Protein AF-A0A0R3T5F3-F1 (afdb_monomer_lite)

Secondary structure (DSSP, 8-state):
-HHHHHHHHHHHHHHHHHHHHHHHHHHHHHHHS------------------HHHHHHHHHHHHHHHHHHHHHHHHTTTSSS---HHHHHHHHHHHHHHHHHHHHHHHHHHHHHHHHHHHHHHHHHHHHHTS---SPPPHHHHHHHHHHHHHHHHHHHHHHHHHHHHHHHHHHHHHHHHHHHHHHHHHHHHHHHHHHHHHHHHHHHHHHHHHHHHHHHHHHHHHHHHHHHH-

Foldseek 3Di:
DVLVVLVVVLVVLLVVLVVLLVVLLVVLVVVLPPDDDDDDPPDPPPPDPQPSVNSLVVNVVSLVVSVVSLVVLVVVCVDPPNPDPVSVVVSVVSVVSSVVSVVSSVVSVVVSVVSVVVVVVVVVVVVVVPPPCPDDDPPVVVVVVVVVVVVVVVVVVVVVVVVVVVVVVVVVVVVVVVVVVVVVVVVVVVVCVVVVVVVVVVVVVVVVVVVVVVVVVVVVVVVVVVVVVVD

InterPro domains:
  IPR023601 Golgi SNAP receptor complex, subunit 1 [PIRSF027109] (3-231)
  IPR023601 Golgi SNAP receptor complex, subunit 1 [PTHR21094] (3-231)
  IPR060289 Golgi SNAP receptor complex member, N-terminal domain [PF27017] (3-127)

pLDDT: mean 74.91, std 14.72, range [30.75, 95.0]

Organism: Rodentolepis nana (NCBI:txid102285)

Radius of gyration: 37.52 Å; chains: 1; bounding box: 118×39×83 Å

Sequence (231 aa):
MLWGELRRQAKSLESEIDLKLTEFGKVGSSSLGGSSYNRTPHITQSSSGKSYGDLCNDIENLLQRLNQVNDKMSEHFSGPDQGNVSQQHIAKRHREILFDYSQDFKRMKTNFNNARMREDLLSSTYRVQNIPQTNKPPEATRLLIEEQKSLLHADKMLSDRLSAATAIRSALKSQHHVLKATTNSLLNMRAQFPLVNKVLNRVDWRKKRDSIIIGAVIGCCLLFLLFYLFH

Structure (mmCIF, N/CA/C/O backbone):
data_AF-A0A0R3T5F3-F1
#
_entry.id   AF-A0A0R3T5F3-F1
#
loop_
_at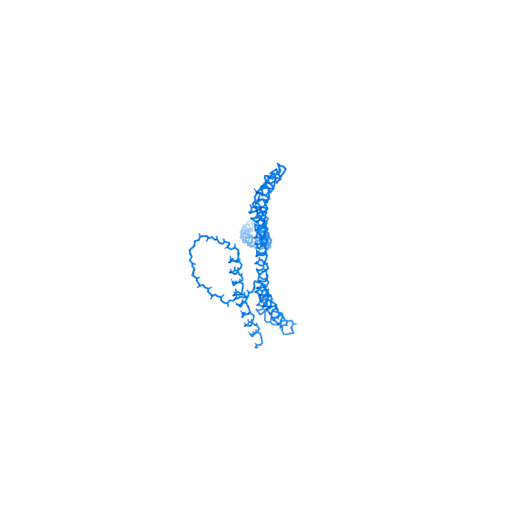om_site.group_PDB
_atom_site.id
_atom_site.type_symbol
_atom_site.label_atom_id
_atom_site.label_alt_id
_atom_site.label_comp_id
_atom_site.label_asym_id
_atom_site.label_entity_id
_atom_site.label_seq_id
_atom_site.pdbx_PDB_ins_code
_atom_site.Cartn_x
_atom_site.Cartn_y
_atom_site.Cartn_z
_atom_site.occupancy
_atom_site.B_iso_or_equiv
_atom_site.auth_seq_id
_atom_site.auth_comp_id
_atom_site.auth_asym_id
_atom_site.auth_atom_id
_atom_site.pdbx_PDB_model_num
ATOM 1 N N . MET A 1 1 ? -4.931 -3.214 -30.659 1.00 59.91 1 MET A N 1
ATOM 2 C CA . MET A 1 1 ? -6.100 -2.501 -30.083 1.00 59.91 1 MET A CA 1
ATOM 3 C C . MET A 1 1 ? -6.431 -2.971 -28.664 1.00 59.91 1 MET A C 1
ATOM 5 O O . MET A 1 1 ? -6.676 -2.122 -27.819 1.00 59.91 1 MET A O 1
ATOM 9 N N . LEU A 1 2 ? -6.333 -4.275 -28.365 1.00 76.19 2 LEU A N 1
ATOM 10 C CA . LEU A 1 2 ? -6.624 -4.872 -27.049 1.00 76.19 2 LEU A CA 1
ATOM 11 C C . LEU A 1 2 ? -5.880 -4.222 -25.857 1.00 76.19 2 LEU A C 1
ATOM 13 O O . LEU A 1 2 ? -6.491 -3.927 -24.835 1.00 76.19 2 LEU A O 1
ATOM 17 N N . TRP A 1 3 ? -4.586 -3.911 -26.014 1.00 75.38 3 TRP A N 1
ATOM 18 C CA . TRP A 1 3 ? -3.765 -3.243 -24.989 1.00 75.38 3 TRP A CA 1
ATOM 19 C C . TRP A 1 3 ? -4.304 -1.875 -24.536 1.00 75.38 3 TRP A C 1
ATOM 21 O O . TRP A 1 3 ? -4.301 -1.547 -23.348 1.00 75.38 3 TRP A O 1
ATOM 31 N N . GLY A 1 4 ? -4.760 -1.059 -25.491 1.00 78.94 4 GLY A N 1
ATOM 32 C CA . GLY A 1 4 ? -5.289 0.274 -25.201 1.00 78.94 4 GLY A CA 1
ATOM 33 C C . GLY A 1 4 ? -6.573 0.208 -24.377 1.00 78.94 4 GLY A C 1
ATOM 34 O O . GLY A 1 4 ? -6.747 1.007 -23.457 1.00 78.94 4 GLY A O 1
ATOM 35 N N . GLU A 1 5 ? -7.415 -0.787 -24.659 1.00 84.50 5 GLU A N 1
ATOM 36 C CA . GLU A 1 5 ? -8.675 -1.009 -23.953 1.00 84.50 5 GLU A CA 1
ATOM 37 C C . GLU A 1 5 ? -8.444 -1.499 -22.518 1.00 84.50 5 GLU A C 1
ATOM 39 O O . GLU A 1 5 ? -8.979 -0.912 -21.581 1.00 84.50 5 GLU A O 1
ATOM 44 N N . LEU A 1 6 ? -7.548 -2.476 -22.319 1.00 83.12 6 LEU A N 1
ATOM 45 C CA . LEU A 1 6 ? -7.134 -2.946 -20.986 1.00 83.12 6 LEU A CA 1
ATOM 46 C C . LEU A 1 6 ? -6.595 -1.799 -20.120 1.00 83.12 6 LEU A C 1
ATOM 48 O O . LEU A 1 6 ? -6.940 -1.678 -18.946 1.00 83.12 6 LEU A O 1
ATOM 52 N N . ARG A 1 7 ? -5.783 -0.910 -20.704 1.00 82.38 7 ARG A N 1
ATOM 53 C CA . ARG A 1 7 ? -5.240 0.255 -19.993 1.00 82.38 7 ARG A CA 1
ATOM 54 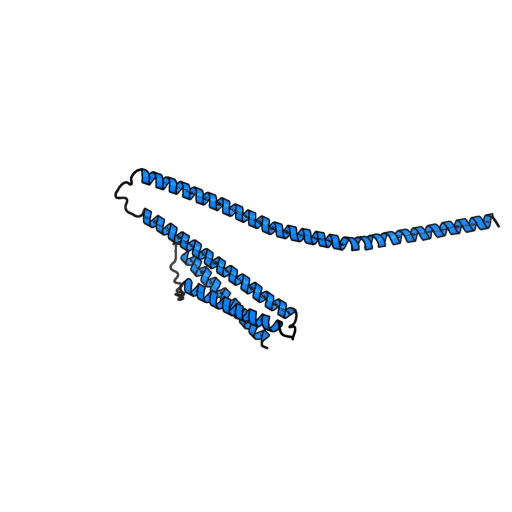C C . ARG A 1 7 ? -6.315 1.280 -19.637 1.00 82.38 7 ARG A C 1
ATOM 56 O O . ARG A 1 7 ? -6.267 1.862 -18.555 1.00 82.38 7 ARG A O 1
ATOM 63 N N . ARG A 1 8 ? -7.266 1.534 -20.539 1.00 87.12 8 ARG A N 1
ATOM 64 C CA . ARG A 1 8 ? -8.391 2.442 -20.278 1.00 87.12 8 ARG A CA 1
ATOM 65 C C . ARG A 1 8 ? -9.298 1.881 -19.184 1.00 87.12 8 ARG A C 1
ATOM 67 O O . ARG A 1 8 ? -9.694 2.625 -18.291 1.00 87.12 8 ARG A O 1
ATOM 74 N N . GLN A 1 9 ? -9.552 0.576 -19.217 1.00 87.81 9 GLN A N 1
ATOM 75 C CA . GLN A 1 9 ? -10.324 -0.133 -18.206 1.00 87.81 9 GLN A CA 1
ATOM 76 C C . GLN A 1 9 ? -9.637 -0.097 -16.834 1.00 87.81 9 GLN A C 1
ATOM 78 O O . GLN A 1 9 ? -10.294 0.232 -15.851 1.00 87.81 9 GLN A O 1
ATOM 83 N N . ALA A 1 10 ? -8.324 -0.349 -16.768 1.00 86.81 10 ALA A N 1
ATOM 84 C CA . ALA A 1 10 ? -7.553 -0.245 -15.529 1.00 86.81 10 ALA A CA 1
ATOM 85 C C . ALA A 1 10 ? -7.657 1.161 -14.918 1.00 86.81 10 ALA A C 1
ATOM 87 O O . ALA A 1 10 ? -8.039 1.297 -13.763 1.00 86.81 10 ALA A O 1
ATOM 88 N N . LYS A 1 11 ? -7.444 2.216 -15.716 1.00 87.56 11 LYS A N 1
ATOM 89 C CA . LYS A 1 11 ? -7.584 3.607 -15.250 1.00 87.56 11 LYS A CA 1
ATOM 90 C C . LYS A 1 11 ? -8.993 3.953 -14.763 1.00 87.56 11 LYS A C 1
ATOM 92 O O . LYS A 1 11 ? -9.143 4.708 -13.808 1.00 87.56 11 LYS A O 1
ATOM 97 N N . SER A 1 12 ? -10.024 3.437 -15.433 1.00 89.94 12 SER A N 1
ATOM 98 C CA . SER A 1 12 ? -11.412 3.642 -15.006 1.00 89.94 12 SER A CA 1
ATOM 99 C C . SER A 1 12 ? -11.669 3.001 -13.644 1.00 89.94 12 SER A C 1
ATOM 101 O O . SER A 1 12 ? -12.283 3.629 -12.789 1.00 89.94 12 SER A O 1
ATOM 103 N N . LEU A 1 13 ? -11.171 1.777 -13.436 1.00 89.25 13 LEU A N 1
ATOM 104 C CA . LEU A 1 13 ? -11.287 1.068 -12.161 1.00 89.25 13 LEU A CA 1
ATOM 105 C C . LEU A 1 13 ? -10.491 1.766 -11.053 1.00 89.25 13 LEU A C 1
ATOM 107 O O . LEU A 1 13 ? -10.999 1.906 -9.950 1.00 89.25 13 LEU A O 1
ATOM 111 N N . GLU A 1 14 ? -9.287 2.260 -11.345 1.00 88.81 14 GLU A N 1
ATOM 112 C CA . GLU A 1 14 ? -8.487 3.057 -10.402 1.00 88.81 14 GLU A CA 1
ATOM 113 C C . GLU A 1 14 ? -9.241 4.316 -9.946 1.00 88.81 14 GLU A C 1
ATOM 115 O O . GLU A 1 14 ? -9.330 4.585 -8.750 1.00 88.81 14 GLU A O 1
ATOM 120 N N . SER A 1 15 ? -9.855 5.051 -10.882 1.00 90.00 15 SER A N 1
ATOM 121 C CA . SER A 1 15 ? -10.661 6.233 -10.550 1.00 90.00 15 SER A CA 1
ATOM 122 C C . SER A 1 15 ? -11.889 5.887 -9.705 1.00 90.00 15 SER A C 1
ATOM 124 O O . SER A 1 15 ? -12.271 6.665 -8.834 1.00 90.00 15 SER A O 1
ATOM 126 N N . GLU A 1 16 ? -12.529 4.748 -9.963 1.00 89.75 16 GLU A N 1
ATOM 127 C CA . GLU A 1 16 ? -13.689 4.298 -9.192 1.00 89.75 16 GLU A CA 1
ATOM 128 C C . GLU A 1 16 ? -13.290 3.869 -7.771 1.00 89.75 16 GLU A C 1
ATOM 130 O O . GLU A 1 16 ? -13.968 4.227 -6.805 1.00 89.75 16 GLU A O 1
ATOM 135 N N . ILE A 1 17 ? -12.154 3.175 -7.629 1.00 89.75 17 ILE A N 1
ATOM 136 C CA . ILE A 1 17 ? -11.574 2.790 -6.335 1.00 89.75 17 ILE A CA 1
ATOM 137 C C . ILE A 1 17 ? -11.239 4.034 -5.505 1.00 89.75 17 ILE A C 1
ATOM 139 O O . ILE A 1 17 ? -11.574 4.072 -4.324 1.00 89.75 17 ILE A O 1
ATOM 143 N N . ASP A 1 18 ? -10.645 5.068 -6.103 1.00 88.44 18 ASP A N 1
ATOM 144 C CA . ASP A 1 18 ? -10.294 6.314 -5.406 1.00 88.44 18 ASP A CA 1
ATOM 145 C C . ASP A 1 18 ? -11.528 7.050 -4.847 1.00 88.44 18 ASP A C 1
ATOM 147 O O . ASP A 1 18 ? -11.577 7.440 -3.671 1.00 88.44 18 ASP A O 1
ATOM 151 N N . LEU A 1 19 ? -12.588 7.150 -5.657 1.00 87.38 19 LEU A N 1
ATOM 152 C CA . LEU A 1 19 ? -13.869 7.719 -5.231 1.00 87.38 19 LEU A CA 1
ATOM 153 C C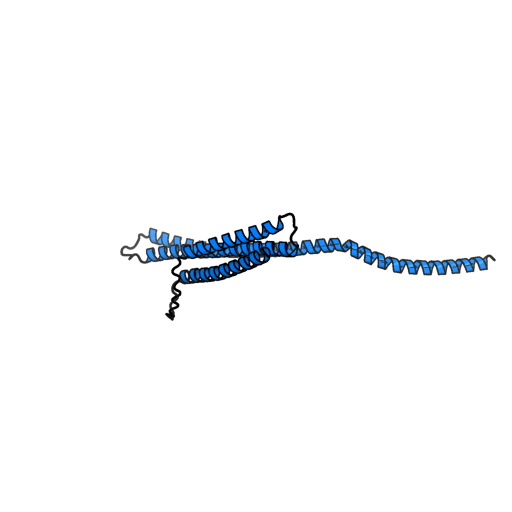 . LEU A 1 19 ? -14.480 6.917 -4.073 1.00 87.38 19 LEU A C 1
ATOM 155 O O . LEU A 1 19 ? -14.948 7.502 -3.091 1.00 87.38 19 LEU A O 1
ATOM 159 N N . LYS A 1 20 ? -14.442 5.582 -4.158 1.00 85.25 20 LYS A N 1
ATOM 160 C CA . LYS A 1 20 ? -14.987 4.689 -3.128 1.00 85.25 20 LYS A CA 1
ATOM 161 C C . LYS A 1 20 ? -14.166 4.696 -1.843 1.00 85.25 20 LYS A C 1
ATOM 163 O O . LYS A 1 20 ? -14.755 4.697 -0.765 1.00 85.25 20 LYS A O 1
ATOM 168 N N . LEU A 1 21 ? -12.839 4.775 -1.921 1.00 85.38 21 LEU A N 1
ATOM 169 C CA . LEU A 1 21 ? -11.971 4.938 -0.750 1.00 85.38 21 LEU A CA 1
ATOM 170 C C . LEU A 1 21 ? -12.224 6.279 -0.051 1.00 85.38 21 LEU A C 1
ATOM 172 O O . LEU A 1 21 ? -12.282 6.335 1.178 1.00 85.38 21 LEU A O 1
ATOM 176 N N . THR A 1 22 ? -12.463 7.347 -0.813 1.00 84.62 22 THR A N 1
ATOM 177 C CA . THR A 1 22 ? -12.827 8.653 -0.247 1.00 84.62 22 THR A CA 1
ATOM 178 C C . THR A 1 22 ? -14.188 8.604 0.456 1.00 84.62 22 THR A C 1
ATOM 180 O O . THR A 1 22 ? -14.331 9.120 1.567 1.00 84.62 22 THR A O 1
ATOM 183 N N . GLU A 1 23 ? -15.191 7.963 -0.152 1.00 83.44 23 GLU A N 1
ATOM 184 C CA . GLU A 1 23 ? -16.507 7.732 0.464 1.00 83.44 23 GLU A CA 1
ATOM 185 C C . GLU A 1 23 ? -16.378 6.900 1.751 1.00 83.44 23 GLU A C 1
ATOM 187 O O . GLU A 1 23 ? -16.904 7.278 2.798 1.00 83.44 23 GLU A O 1
ATOM 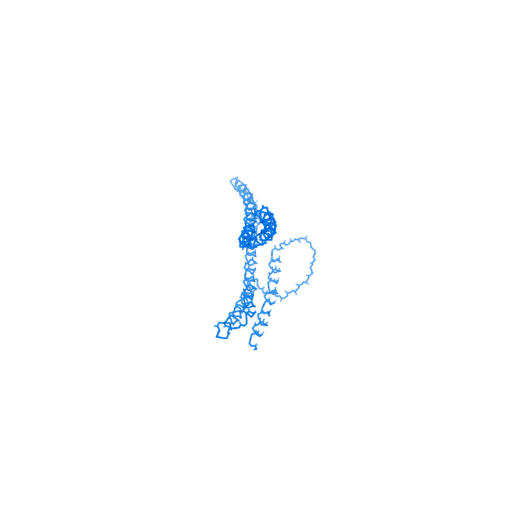192 N N . PHE A 1 24 ? -15.585 5.830 1.711 1.00 81.62 24 PHE A N 1
ATOM 193 C CA . PHE A 1 24 ? -15.300 4.975 2.860 1.00 81.62 24 PHE A CA 1
ATOM 194 C C . PHE A 1 24 ? -14.625 5.726 4.011 1.00 81.62 24 PHE A C 1
ATOM 196 O O . PHE A 1 24 ? -14.995 5.554 5.174 1.00 81.62 24 PHE A O 1
ATOM 203 N N . GLY A 1 25 ? -13.653 6.588 3.700 1.00 78.88 25 GLY A N 1
ATOM 204 C CA . GLY A 1 25 ? -12.987 7.440 4.683 1.00 78.88 25 GLY A CA 1
ATOM 205 C C . GLY A 1 25 ? -13.949 8.422 5.356 1.00 78.88 25 GLY A C 1
ATOM 206 O O . GLY A 1 25 ? -13.878 8.613 6.570 1.00 78.88 25 GLY A O 1
ATOM 207 N N . LYS A 1 26 ? -14.895 8.997 4.600 1.00 79.31 26 LYS A N 1
ATOM 208 C CA . LYS A 1 26 ? -15.932 9.895 5.138 1.00 79.31 26 LYS A CA 1
ATOM 209 C C . LYS A 1 26 ? -16.889 9.165 6.073 1.00 79.31 26 LYS A C 1
ATOM 211 O O . LYS A 1 26 ? -17.124 9.652 7.176 1.00 79.31 26 LYS A O 1
ATOM 216 N N . VAL A 1 27 ? -17.385 7.992 5.671 1.00 72.62 27 VAL A N 1
ATOM 217 C CA . VAL A 1 27 ? -18.267 7.170 6.515 1.00 72.62 27 VAL A CA 1
ATOM 218 C C . VAL A 1 27 ? -17.542 6.782 7.802 1.00 72.62 27 VAL A C 1
ATOM 220 O O . VAL A 1 27 ? -18.072 7.017 8.886 1.00 72.62 27 VAL A O 1
ATOM 223 N N . GLY A 1 28 ? -16.291 6.320 7.701 1.00 65.56 28 GLY A N 1
ATOM 224 C CA . GLY A 1 28 ? -15.471 6.006 8.868 1.00 65.56 28 GLY A CA 1
ATOM 225 C C . GLY A 1 28 ? -15.208 7.208 9.778 1.00 65.56 28 GLY A C 1
ATOM 226 O O . GLY A 1 28 ? -15.277 7.074 10.992 1.00 65.56 28 GLY A O 1
ATOM 227 N N . SER A 1 29 ? -14.963 8.402 9.234 1.00 64.81 29 SER A N 1
ATOM 228 C CA . SER A 1 29 ? -14.777 9.609 10.054 1.00 64.81 29 SER A CA 1
ATOM 229 C C . SER A 1 29 ? -16.077 10.097 10.697 1.00 64.81 29 SER A C 1
ATOM 231 O O . SER A 1 29 ? -16.042 10.615 11.810 1.00 64.81 29 SER A O 1
ATOM 233 N N . SER A 1 30 ? -17.212 9.952 10.010 1.00 61.22 30 SER A N 1
ATOM 234 C CA . SER A 1 30 ? -18.525 10.374 10.510 1.00 61.22 30 SER A CA 1
ATOM 235 C C . SER A 1 30 ? -19.048 9.477 11.633 1.00 61.22 30 SER A C 1
ATOM 237 O O . SER A 1 30 ? -19.663 9.985 12.564 1.00 61.22 30 SER A O 1
ATOM 239 N N . SER A 1 31 ? -18.745 8.174 11.602 1.00 57.09 31 SER A N 1
ATOM 240 C CA . SER A 1 31 ? -19.060 7.255 12.701 1.00 57.09 31 SER A CA 1
ATOM 241 C C . SER A 1 31 ? -18.106 7.410 13.889 1.00 57.09 31 SER A C 1
ATOM 243 O O . SER A 1 31 ? -18.504 7.188 15.021 1.00 57.09 31 SER A O 1
ATOM 245 N N . LEU A 1 32 ? -16.847 7.797 13.647 1.00 55.50 32 LEU A N 1
ATOM 246 C CA . LEU A 1 32 ? -15.832 7.995 14.693 1.00 55.50 32 LEU A CA 1
ATOM 247 C C . LEU A 1 32 ? -15.946 9.342 15.421 1.00 55.50 32 LEU A C 1
ATOM 249 O O . LEU A 1 32 ? -15.470 9.480 16.548 1.00 55.50 32 LEU A O 1
ATOM 253 N N . GLY A 1 33 ? -16.512 10.354 14.763 1.00 50.22 33 GLY A N 1
ATOM 254 C CA . GLY A 1 33 ? -16.679 11.701 15.295 1.00 50.22 33 GLY A CA 1
ATOM 255 C C . GLY A 1 33 ? -17.886 11.793 16.216 1.00 50.22 33 GLY A C 1
ATOM 256 O O . GLY A 1 33 ? -18.880 12.422 15.864 1.00 50.22 33 GLY A O 1
ATOM 257 N N . GLY A 1 34 ? -17.803 11.173 17.393 1.00 45.97 34 GLY A N 1
ATOM 258 C CA . GLY A 1 34 ? -18.802 11.332 18.442 1.00 45.97 34 GLY A CA 1
ATOM 259 C C . GLY A 1 34 ? -19.062 12.813 18.726 1.00 45.97 34 GLY A C 1
ATOM 260 O O . GLY A 1 34 ? -18.203 13.505 19.262 1.00 45.97 34 GLY A O 1
ATOM 261 N N . SER A 1 35 ? -20.245 13.281 18.324 1.00 45.72 35 SER A N 1
ATOM 262 C CA . SER A 1 35 ? -21.018 14.370 18.923 1.00 45.72 35 SER A CA 1
ATOM 263 C C . SER A 1 35 ? -20.197 15.447 19.649 1.00 45.72 35 SER A C 1
ATOM 265 O O . SER A 1 35 ? -20.285 15.585 20.868 1.00 45.72 35 SER A O 1
ATOM 267 N N . SER A 1 36 ? -19.437 16.255 18.905 1.00 38.16 36 SER A N 1
ATOM 268 C CA . SER A 1 36 ? -18.925 17.518 19.436 1.00 38.16 36 SER A CA 1
ATOM 269 C C . SER A 1 36 ? -19.991 18.588 19.238 1.00 38.16 36 SER A C 1
ATOM 271 O O . SER A 1 36 ? -20.278 19.049 18.137 1.00 38.16 36 SER A O 1
ATOM 273 N N . TYR A 1 37 ? -20.622 18.914 20.352 1.00 44.53 37 TYR A N 1
ATOM 274 C CA . TYR A 1 37 ? -21.515 20.027 20.624 1.00 44.53 37 TYR A CA 1
ATOM 275 C C . TYR A 1 37 ? -21.033 21.311 19.925 1.00 44.53 37 TYR A C 1
ATOM 277 O O . TYR A 1 37 ? -20.207 22.031 20.473 1.00 44.53 37 TYR A O 1
ATOM 285 N N . ASN A 1 38 ? -21.498 21.579 18.701 1.00 38.75 38 ASN A N 1
ATOM 286 C CA . ASN A 1 38 ? -21.811 22.905 18.157 1.00 38.75 38 ASN A CA 1
ATOM 287 C C . ASN A 1 38 ? -22.133 22.826 16.649 1.00 38.75 38 ASN A C 1
ATOM 289 O O . ASN A 1 38 ? -21.253 22.668 15.813 1.00 38.75 38 ASN A O 1
ATOM 293 N N . ARG A 1 39 ? -23.398 23.132 16.330 1.00 37.00 39 ARG A N 1
ATOM 294 C CA . ARG A 1 39 ? -23.764 24.085 15.268 1.00 37.00 39 ARG A CA 1
ATOM 295 C C . ARG A 1 39 ? -23.569 23.643 13.805 1.00 37.00 39 ARG A C 1
ATOM 297 O O . ARG A 1 39 ? -22.649 24.080 13.131 1.00 37.00 39 ARG A O 1
ATOM 304 N N . THR A 1 40 ? -24.532 22.892 13.271 1.00 30.75 40 THR A N 1
ATOM 305 C CA . THR A 1 40 ? -25.482 23.297 12.198 1.00 30.75 40 THR A CA 1
ATOM 306 C C . THR A 1 40 ? -26.098 22.044 11.562 1.00 30.75 40 THR A C 1
ATOM 308 O O . THR A 1 40 ? -25.361 21.157 11.138 1.00 30.75 40 THR A O 1
ATOM 311 N N . PRO A 1 41 ? -27.435 21.943 11.448 1.00 40.72 41 PRO A N 1
ATOM 312 C CA . PRO A 1 41 ? -28.074 20.868 10.710 1.00 40.72 41 PRO A CA 1
ATOM 313 C C . PRO A 1 41 ? -28.052 21.242 9.226 1.00 40.72 41 PRO A C 1
ATOM 315 O O . PRO A 1 41 ? -29.084 21.575 8.649 1.00 40.72 41 PRO A O 1
ATOM 318 N N . HIS A 1 42 ? -26.876 21.250 8.593 1.00 32.31 42 HIS A N 1
ATOM 319 C CA . HIS A 1 42 ? -26.865 21.237 7.137 1.00 32.31 42 HIS A CA 1
ATOM 320 C C . HIS A 1 42 ? -27.126 19.805 6.698 1.00 32.31 42 HIS A C 1
ATOM 322 O O . HIS A 1 42 ? -26.227 18.963 6.645 1.00 32.31 42 HIS A O 1
ATOM 328 N N . ILE A 1 43 ? -28.408 19.557 6.433 1.00 46.75 43 ILE A N 1
ATOM 329 C CA . ILE A 1 43 ? -28.912 18.503 5.565 1.00 46.75 43 ILE A CA 1
ATOM 330 C C . ILE A 1 43 ? -27.926 18.342 4.406 1.00 46.75 43 ILE A C 1
ATOM 332 O O . ILE A 1 43 ? -27.927 19.099 3.444 1.00 46.75 43 ILE A O 1
ATOM 336 N N . THR A 1 44 ? -27.070 17.336 4.507 1.00 37.62 44 THR A N 1
ATOM 337 C CA . THR A 1 44 ? -26.508 16.701 3.326 1.00 37.62 44 THR A CA 1
ATOM 338 C C . THR A 1 44 ? -27.021 15.285 3.392 1.00 37.62 44 THR A C 1
ATOM 340 O O . THR A 1 44 ? -26.380 14.351 3.859 1.00 37.62 44 THR A O 1
ATOM 343 N N . GLN A 1 45 ? -28.291 15.200 3.020 1.00 43.56 45 GLN A N 1
ATOM 344 C CA . GLN A 1 45 ? -28.951 14.011 2.542 1.00 43.56 45 GLN A CA 1
ATOM 345 C C . GLN A 1 45 ? -28.116 13.476 1.368 1.00 43.56 45 GLN A C 1
ATOM 347 O O . GLN A 1 45 ? -28.377 13.782 0.213 1.00 43.56 45 GLN A O 1
ATOM 352 N N . SER A 1 46 ? -27.052 12.731 1.660 1.00 35.84 46 SER A N 1
ATOM 353 C CA . SER A 1 46 ? -26.445 11.813 0.705 1.00 35.84 46 SER A CA 1
ATOM 354 C C . SER A 1 46 ? -27.009 10.438 1.016 1.00 35.84 46 SER A C 1
ATOM 356 O O . SER A 1 46 ? -26.547 9.704 1.886 1.00 35.84 46 SER A O 1
ATOM 358 N N . SER A 1 47 ? -28.101 10.178 0.319 1.00 38.59 47 SER A N 1
ATOM 359 C CA . SER A 1 47 ? -28.810 8.930 0.100 1.00 38.59 47 SER A CA 1
ATOM 360 C C . SER A 1 47 ? -27.913 7.813 -0.455 1.00 38.59 47 SER A C 1
ATOM 362 O O . SER A 1 47 ? -28.125 7.304 -1.552 1.00 38.59 47 SER A O 1
ATOM 364 N N . SER A 1 48 ? -26.942 7.359 0.327 1.00 43.88 48 SER A N 1
ATOM 365 C CA . SER A 1 48 ? -26.331 6.045 0.146 1.00 43.88 48 SER A CA 1
ATOM 366 C C . SER A 1 48 ? -26.314 5.336 1.491 1.00 43.88 48 SER A C 1
ATOM 368 O O . SER A 1 48 ? -25.293 5.231 2.159 1.00 43.88 48 SER A O 1
ATOM 370 N N . GLY A 1 49 ? -27.479 4.814 1.888 1.00 47.81 49 GLY A N 1
ATOM 371 C CA . GLY A 1 49 ? -27.629 3.848 2.982 1.00 47.81 49 GLY A CA 1
ATOM 372 C C . GLY A 1 49 ? -26.965 2.500 2.676 1.00 47.81 49 GLY A C 1
ATOM 373 O O . GLY A 1 49 ? -27.558 1.456 2.914 1.00 47.81 49 GLY A O 1
ATOM 374 N N . LYS A 1 50 ? -25.763 2.518 2.096 1.00 57.28 50 LYS A N 1
ATOM 375 C CA . LYS A 1 50 ? -24.890 1.358 2.004 1.00 57.28 50 LYS A CA 1
ATOM 376 C C . LYS A 1 50 ? -24.200 1.224 3.348 1.00 57.28 50 LYS A C 1
ATOM 378 O O . LYS A 1 50 ? -23.541 2.155 3.813 1.00 57.28 50 LYS A O 1
ATOM 383 N N . SER A 1 51 ? -24.385 0.075 3.984 1.00 71.12 51 SER A N 1
ATOM 384 C CA . SER A 1 51 ? -23.677 -0.249 5.211 1.00 71.12 51 SER A CA 1
ATOM 385 C C . SER A 1 51 ? -22.174 -0.159 4.949 1.00 71.12 51 SER A C 1
ATOM 387 O O . SER A 1 51 ? -21.700 -0.445 3.850 1.00 71.12 51 SER A O 1
ATOM 389 N N . TYR A 1 52 ? -21.391 0.202 5.963 1.00 77.00 52 TYR A N 1
ATOM 390 C CA . TYR A 1 52 ? -19.928 0.157 5.894 1.00 77.00 52 TYR A CA 1
ATOM 391 C C . TYR A 1 52 ? -19.406 -1.193 5.350 1.00 77.00 52 TYR A C 1
ATOM 393 O O . TYR A 1 52 ? -18.408 -1.242 4.630 1.00 77.00 52 TYR A O 1
ATOM 401 N N . GLY A 1 53 ? -20.110 -2.289 5.663 1.00 78.62 53 GLY A N 1
ATOM 402 C CA . GLY A 1 53 ? -19.829 -3.615 5.112 1.00 78.62 53 GLY A CA 1
ATOM 403 C C . GLY A 1 53 ? -20.068 -3.716 3.602 1.00 78.62 53 GLY A C 1
ATOM 404 O O . GLY A 1 53 ? -19.255 -4.313 2.904 1.00 78.62 53 GLY A O 1
ATOM 405 N N . ASP A 1 54 ? -21.110 -3.071 3.079 1.00 84.50 54 ASP A N 1
ATOM 406 C CA . ASP A 1 54 ? -21.402 -3.040 1.641 1.00 84.50 54 ASP A CA 1
ATOM 407 C C . ASP A 1 54 ? -20.327 -2.251 0.888 1.00 84.50 54 ASP A C 1
ATOM 409 O O . ASP A 1 54 ? -19.862 -2.684 -0.161 1.00 84.50 54 ASP A O 1
ATOM 413 N N . LEU A 1 55 ? -19.856 -1.138 1.463 1.00 84.69 55 LEU A N 1
ATOM 414 C CA . LEU A 1 55 ? -18.734 -0.376 0.908 1.00 84.69 55 LEU A CA 1
ATOM 415 C C . LEU A 1 55 ? -17.419 -1.170 0.943 1.00 84.69 55 LEU A C 1
ATOM 417 O O . LEU A 1 55 ? -16.645 -1.089 -0.008 1.00 84.69 55 LEU A O 1
ATOM 421 N N . CYS A 1 56 ? -17.166 -1.958 1.999 1.00 85.81 56 CYS A N 1
ATOM 422 C CA . CYS A 1 56 ? -16.027 -2.884 2.024 1.00 85.81 56 CYS A CA 1
ATOM 423 C C . CYS A 1 56 ? -16.108 -3.882 0.865 1.00 85.81 56 CYS A C 1
ATOM 425 O O . CYS A 1 56 ? -15.132 -4.048 0.138 1.00 85.81 56 CYS A O 1
ATOM 427 N N . ASN A 1 57 ? -17.264 -4.526 0.697 1.00 88.62 57 ASN A N 1
ATOM 428 C CA . ASN A 1 57 ? -17.475 -5.536 -0.335 1.00 88.62 57 ASN A CA 1
ATOM 429 C C . ASN A 1 57 ? -17.353 -4.931 -1.740 1.00 88.62 57 ASN A C 1
ATOM 431 O O . ASN A 1 57 ? -16.727 -5.524 -2.614 1.00 88.62 57 ASN A O 1
ATOM 435 N N . ASP A 1 58 ? -17.899 -3.734 -1.958 1.00 89.12 58 ASP A N 1
ATOM 436 C CA . ASP A 1 58 ? -17.778 -3.006 -3.223 1.00 89.12 58 ASP A CA 1
ATOM 437 C C . ASP A 1 58 ? -16.302 -2.717 -3.564 1.00 89.12 58 ASP A C 1
ATOM 439 O O . ASP A 1 58 ? -15.867 -2.977 -4.687 1.00 89.12 58 ASP A O 1
ATOM 443 N N . ILE A 1 59 ? -15.504 -2.238 -2.599 1.00 89.88 59 ILE A N 1
ATOM 444 C CA . ILE A 1 59 ? -14.072 -1.960 -2.807 1.00 89.88 59 ILE A CA 1
ATOM 445 C C . ILE A 1 59 ? -13.284 -3.256 -3.050 1.00 89.88 59 ILE A C 1
ATOM 447 O O . ILE A 1 59 ? -12.438 -3.294 -3.944 1.00 89.88 59 ILE A O 1
ATOM 451 N N . GLU A 1 60 ? -13.571 -4.331 -2.311 1.00 91.19 60 GLU A N 1
ATOM 452 C CA . GLU A 1 60 ? -12.936 -5.642 -2.517 1.00 91.19 60 GLU A CA 1
ATOM 453 C C . GLU A 1 60 ? -13.232 -6.197 -3.923 1.00 91.19 60 GLU A C 1
ATOM 455 O O . GLU A 1 60 ? -12.313 -6.642 -4.616 1.00 91.19 60 GLU A O 1
ATOM 460 N N . ASN A 1 61 ? -14.476 -6.072 -4.398 1.00 92.12 61 ASN A N 1
ATOM 461 C CA . ASN A 1 61 ? -14.866 -6.462 -5.755 1.00 92.12 61 ASN A CA 1
ATOM 462 C C . ASN A 1 61 ? -14.147 -5.633 -6.834 1.00 92.12 61 ASN A C 1
ATOM 464 O O . ASN A 1 61 ? -13.675 -6.184 -7.834 1.00 92.12 61 ASN A O 1
ATOM 468 N N . LEU A 1 62 ? -14.025 -4.315 -6.643 1.00 90.38 62 LEU A N 1
ATOM 469 C CA . LEU A 1 62 ? -13.305 -3.438 -7.573 1.00 90.38 62 LEU A CA 1
ATOM 470 C C . LEU A 1 62 ? -11.807 -3.764 -7.627 1.00 90.38 62 LEU A C 1
ATOM 472 O O . LEU A 1 62 ? -11.237 -3.846 -8.718 1.00 90.38 62 LEU A O 1
ATOM 476 N N . LEU A 1 63 ? -11.180 -4.024 -6.475 1.00 91.12 63 LEU A N 1
ATOM 477 C CA . LEU A 1 63 ? -9.782 -4.456 -6.393 1.00 91.12 63 LEU A CA 1
ATOM 478 C C . LEU A 1 63 ? -9.562 -5.799 -7.097 1.00 91.12 63 LEU A C 1
ATOM 480 O O . LEU A 1 63 ? -8.590 -5.950 -7.840 1.00 91.12 63 LEU A O 1
ATOM 484 N N . GLN A 1 64 ? -10.475 -6.757 -6.923 1.00 92.25 64 GLN A N 1
ATOM 485 C CA . GLN A 1 64 ? -10.414 -8.048 -7.609 1.00 92.25 64 GLN A CA 1
ATOM 486 C C . GLN A 1 64 ? -10.553 -7.886 -9.129 1.00 92.25 64 GLN A C 1
ATOM 488 O O . GLN A 1 64 ? -9.827 -8.523 -9.894 1.00 92.25 64 GLN A O 1
ATOM 493 N N . ARG A 1 65 ? -11.436 -6.994 -9.588 1.00 90.25 65 ARG A N 1
ATOM 494 C CA . ARG A 1 65 ? -11.602 -6.701 -11.016 1.00 90.25 65 ARG A CA 1
ATOM 495 C C . ARG A 1 65 ? -10.365 -6.022 -11.609 1.00 90.25 65 ARG A C 1
ATOM 497 O O . ARG A 1 65 ? -9.947 -6.393 -12.705 1.00 90.25 65 ARG A O 1
ATOM 504 N N . LEU A 1 66 ? -9.744 -5.086 -10.886 1.00 88.94 66 LEU A N 1
ATOM 505 C CA . LEU A 1 66 ? -8.475 -4.468 -11.290 1.00 88.94 66 LEU A CA 1
ATOM 506 C C . LEU A 1 66 ? -7.344 -5.508 -11.343 1.00 88.94 66 LEU A C 1
ATOM 508 O O . LEU A 1 66 ? -6.524 -5.476 -12.258 1.00 88.94 66 LEU A O 1
ATOM 512 N N . ASN A 1 67 ? -7.335 -6.469 -10.416 1.00 90.62 67 ASN A N 1
ATOM 513 C CA . ASN A 1 67 ? -6.374 -7.572 -10.403 1.00 90.62 67 ASN A CA 1
ATOM 514 C C . ASN A 1 67 ? -6.490 -8.441 -11.662 1.00 90.62 67 ASN A C 1
ATOM 516 O O . ASN A 1 67 ? -5.504 -8.626 -12.367 1.00 90.62 67 ASN A O 1
ATOM 520 N N . GLN A 1 68 ? -7.709 -8.850 -12.022 1.00 90.75 68 GLN A N 1
ATOM 521 C CA . GLN A 1 68 ? -7.968 -9.614 -13.248 1.00 90.75 68 GLN A CA 1
ATOM 522 C C . GLN A 1 68 ? -7.563 -8.852 -14.517 1.00 90.75 68 GLN A C 1
ATOM 524 O O . GLN A 1 68 ? -7.041 -9.446 -15.460 1.00 90.75 68 GLN A O 1
ATOM 529 N N . VAL A 1 69 ? -7.807 -7.538 -14.564 1.00 88.44 69 VAL A N 1
ATOM 530 C CA . VAL A 1 69 ? -7.374 -6.689 -15.686 1.00 88.44 69 VAL A CA 1
ATOM 531 C C . VAL A 1 69 ? -5.847 -6.626 -15.750 1.00 88.44 69 VAL A C 1
ATOM 533 O O . VAL A 1 69 ? -5.290 -6.771 -16.835 1.00 88.44 69 VAL A O 1
ATOM 536 N N . ASN A 1 70 ? -5.166 -6.488 -14.612 1.00 87.06 70 ASN A N 1
ATOM 537 C CA . ASN A 1 70 ? -3.704 -6.483 -14.532 1.00 87.06 70 ASN A CA 1
ATOM 538 C C . ASN A 1 70 ? -3.075 -7.832 -14.907 1.00 87.06 70 ASN A C 1
ATOM 540 O O . ASN A 1 70 ? -2.014 -7.860 -15.532 1.00 87.06 70 ASN A O 1
ATOM 544 N N . ASP A 1 71 ? -3.721 -8.947 -14.577 1.00 87.19 71 ASP A N 1
ATOM 545 C CA . ASP A 1 71 ? -3.245 -10.274 -14.960 1.00 87.19 71 ASP A CA 1
ATOM 546 C C . ASP A 1 71 ? -3.361 -10.491 -16.469 1.00 87.19 71 ASP A C 1
ATOM 548 O O . ASP A 1 71 ? -2.354 -10.831 -17.092 1.00 87.19 71 ASP A O 1
ATOM 552 N N . LYS A 1 72 ? -4.508 -10.144 -17.074 1.00 85.00 72 LYS A N 1
ATOM 553 C CA . LYS A 1 72 ? -4.701 -10.125 -18.540 1.00 85.00 72 LYS A CA 1
ATOM 554 C C . LYS A 1 72 ? -3.719 -9.185 -19.237 1.00 85.00 72 LYS A C 1
ATOM 556 O O . LYS A 1 72 ? -3.218 -9.474 -20.322 1.00 85.00 72 LYS A O 1
ATOM 561 N N . MET A 1 73 ? -3.424 -8.053 -18.599 1.00 79.38 73 MET A N 1
ATOM 562 C CA . MET A 1 73 ? -2.419 -7.100 -19.052 1.00 79.38 73 MET A CA 1
ATOM 563 C C . MET A 1 73 ? -1.020 -7.737 -19.046 1.00 79.38 73 MET A C 1
ATOM 565 O O . MET A 1 73 ? -0.256 -7.518 -19.978 1.00 79.38 73 MET A O 1
ATOM 569 N N . SER A 1 74 ? -0.692 -8.555 -18.040 1.00 79.69 74 SER A N 1
ATOM 570 C CA . SER A 1 74 ? 0.605 -9.238 -17.935 1.00 79.69 74 SER A CA 1
ATOM 571 C C . SER A 1 74 ? 0.746 -10.472 -18.834 1.00 79.69 74 SER A C 1
ATOM 573 O O . SER A 1 74 ? 1.828 -10.737 -19.360 1.00 79.69 74 SER A O 1
ATOM 575 N N . GLU A 1 75 ? -0.350 -11.193 -19.063 1.00 80.06 75 GLU A N 1
ATOM 576 C CA . GLU A 1 75 ? -0.421 -12.356 -19.949 1.00 80.06 75 GLU A CA 1
ATOM 577 C C . GLU A 1 75 ? -0.118 -11.960 -21.402 1.00 80.06 75 GLU A C 1
ATOM 579 O O . GLU A 1 75 ? 0.621 -12.656 -22.096 1.00 80.06 75 GLU A O 1
ATOM 584 N N . HIS A 1 76 ? -0.547 -10.761 -21.812 1.00 70.31 76 HIS A N 1
ATOM 585 C CA . HIS A 1 76 ? -0.230 -10.175 -23.118 1.00 70.31 76 HIS A CA 1
ATOM 586 C C . HIS A 1 76 ? 1.285 -9.953 -23.352 1.00 70.31 76 HIS A C 1
ATOM 588 O O . HIS A 1 76 ? 1.701 -9.780 -24.495 1.00 70.31 76 HIS A O 1
ATOM 594 N N . PHE A 1 77 ? 2.123 -9.968 -22.305 1.00 63.94 77 PHE A N 1
ATOM 595 C CA . PHE A 1 77 ? 3.594 -9.897 -22.420 1.00 63.94 77 PHE A CA 1
ATOM 596 C C . PHE A 1 77 ? 4.301 -11.241 -22.297 1.00 63.94 77 PHE A C 1
ATOM 598 O O . PHE A 1 77 ? 5.501 -11.311 -22.544 1.00 63.94 77 PHE A O 1
ATOM 605 N N . SER A 1 78 ? 3.583 -12.283 -21.880 1.00 60.47 78 SER A N 1
ATOM 606 C CA . SER A 1 78 ? 4.145 -13.624 -21.684 1.00 60.47 78 SER A CA 1
ATOM 607 C C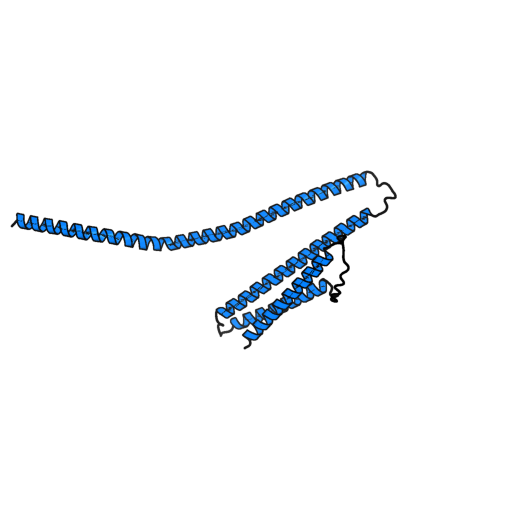 . SER A 1 78 ? 4.080 -14.474 -22.962 1.00 60.47 78 SER A C 1
ATOM 609 O O . SER A 1 78 ? 4.647 -15.563 -23.005 1.00 60.47 78 SER A O 1
ATOM 611 N N . GLY A 1 79 ? 3.397 -13.981 -24.004 1.00 61.12 79 GLY A N 1
ATOM 612 C CA . GLY A 1 79 ? 3.355 -14.586 -25.335 1.00 61.12 79 GLY A CA 1
ATOM 613 C C . GLY A 1 79 ? 4.642 -14.369 -26.153 1.00 61.12 79 GLY A C 1
ATOM 614 O O . GLY A 1 79 ? 5.485 -13.555 -25.782 1.00 61.12 79 GLY A O 1
ATOM 615 N N . PRO A 1 80 ? 4.801 -15.077 -27.289 1.00 53.19 80 PRO A N 1
ATOM 616 C CA . PRO A 1 80 ? 6.027 -15.077 -28.103 1.00 53.19 80 PRO A CA 1
ATOM 617 C C . PRO A 1 80 ? 6.365 -13.721 -28.745 1.00 53.19 80 PRO A C 1
ATOM 619 O O . PRO A 1 80 ? 7.495 -13.517 -29.186 1.00 53.19 80 PRO A O 1
ATOM 622 N N . ASP A 1 81 ? 5.410 -12.793 -28.773 1.00 56.09 81 ASP A N 1
ATOM 623 C CA . ASP A 1 81 ? 5.605 -11.417 -29.213 1.00 56.09 81 ASP A CA 1
ATOM 624 C C . ASP A 1 81 ? 6.024 -10.590 -27.986 1.00 56.09 81 ASP A C 1
ATOM 626 O O . ASP A 1 81 ? 5.182 -10.137 -27.207 1.00 56.09 81 ASP A O 1
ATOM 630 N N . GLN A 1 82 ? 7.336 -10.489 -27.736 1.00 56.94 82 GLN A N 1
ATOM 631 C CA . GLN A 1 82 ? 7.890 -9.722 -26.614 1.00 56.94 82 GLN A CA 1
ATOM 632 C C . GLN A 1 82 ? 7.430 -8.262 -26.719 1.00 56.94 82 GLN A C 1
ATOM 634 O O . GLN A 1 82 ? 8.049 -7.443 -27.396 1.00 56.94 82 GLN A O 1
ATOM 639 N N . GLY A 1 83 ? 6.321 -7.931 -26.055 1.00 58.84 83 GLY A N 1
ATOM 640 C CA . GLY A 1 83 ? 5.777 -6.580 -26.065 1.00 58.84 83 GLY A CA 1
ATOM 641 C C . GLY A 1 83 ? 6.821 -5.565 -25.595 1.00 58.84 83 GLY A C 1
ATOM 642 O O . GLY A 1 83 ? 7.604 -5.841 -24.683 1.00 58.84 83 GLY A O 1
ATOM 643 N N . ASN A 1 84 ? 6.822 -4.391 -26.234 1.00 70.00 84 ASN A N 1
ATOM 644 C CA . ASN A 1 84 ? 7.783 -3.308 -26.016 1.00 70.00 84 ASN A CA 1
ATOM 645 C C . ASN A 1 84 ? 8.100 -3.101 -24.524 1.00 70.00 84 ASN A C 1
ATOM 647 O O . ASN A 1 84 ? 7.186 -3.010 -23.705 1.00 70.00 84 ASN A O 1
ATOM 651 N N . VAL A 1 85 ? 9.381 -2.926 -24.179 1.00 76.25 85 VAL A N 1
ATOM 652 C CA . VAL A 1 85 ? 9.882 -2.688 -22.804 1.00 76.25 85 VAL A CA 1
ATOM 653 C C . VAL A 1 85 ? 9.042 -1.643 -22.047 1.00 76.25 85 VAL A C 1
ATOM 655 O O . VAL A 1 85 ? 8.713 -1.808 -20.873 1.00 76.25 85 VAL A O 1
ATOM 658 N N . SER A 1 86 ? 8.591 -0.591 -22.735 1.00 75.94 86 SER A N 1
ATOM 659 C CA . SER A 1 86 ? 7.704 0.440 -22.181 1.00 75.94 86 SER A CA 1
ATOM 660 C C . SER A 1 86 ? 6.351 -0.098 -21.695 1.00 75.94 86 SER A C 1
ATOM 662 O O . SER A 1 86 ? 5.831 0.362 -20.683 1.00 75.94 86 SER A O 1
ATOM 664 N N . GLN A 1 87 ? 5.763 -1.061 -22.401 1.00 76.19 87 GLN A N 1
ATOM 665 C CA . GLN A 1 87 ? 4.483 -1.668 -22.049 1.00 76.19 87 GLN A CA 1
ATOM 666 C C . GLN A 1 87 ? 4.620 -2.620 -20.846 1.00 76.19 87 GLN A C 1
ATOM 668 O O . GLN A 1 87 ? 3.765 -2.595 -19.960 1.00 76.19 87 GLN A O 1
ATOM 673 N N . GLN A 1 88 ? 5.741 -3.344 -20.736 1.00 78.50 88 GLN A N 1
ATOM 674 C CA . GLN A 1 88 ? 6.074 -4.143 -19.547 1.00 78.50 88 GLN A CA 1
ATOM 675 C C . GLN A 1 88 ? 6.219 -3.266 -18.294 1.00 78.50 88 GLN A C 1
ATOM 677 O O . GLN A 1 88 ? 5.675 -3.586 -17.235 1.00 78.50 88 GLN A O 1
ATOM 682 N N . HIS A 1 89 ? 6.893 -2.114 -18.412 1.00 82.50 89 HIS A N 1
ATOM 683 C CA . HIS A 1 89 ? 6.987 -1.143 -17.317 1.00 82.50 89 HIS A CA 1
ATOM 684 C C . HIS A 1 89 ? 5.619 -0.592 -16.900 1.00 82.50 89 HIS A C 1
ATOM 686 O O . HIS A 1 89 ? 5.360 -0.435 -15.708 1.00 82.50 89 HIS A O 1
ATOM 692 N N . ILE A 1 90 ? 4.730 -0.320 -17.860 1.00 84.31 90 ILE A N 1
ATOM 693 C CA . ILE A 1 90 ? 3.367 0.147 -17.575 1.00 84.31 90 ILE A CA 1
ATOM 694 C C . ILE A 1 90 ? 2.565 -0.928 -16.830 1.00 84.31 90 ILE A C 1
ATOM 696 O O . ILE A 1 90 ? 1.924 -0.610 -15.832 1.00 84.31 90 ILE A O 1
ATOM 700 N N . ALA A 1 91 ? 2.632 -2.191 -17.256 1.00 81.44 91 ALA A N 1
ATOM 701 C CA . ALA A 1 91 ? 1.949 -3.292 -16.572 1.00 81.44 91 ALA A CA 1
ATOM 702 C C . ALA A 1 91 ? 2.458 -3.488 -15.140 1.00 81.44 91 ALA A C 1
ATOM 704 O O . ALA A 1 91 ? 1.672 -3.643 -14.205 1.00 81.44 91 ALA A O 1
ATOM 705 N N . LYS A 1 92 ? 3.782 -3.416 -14.952 1.00 84.69 92 LYS A N 1
ATOM 706 C CA . LYS A 1 92 ? 4.396 -3.456 -13.623 1.00 84.69 92 LYS A CA 1
ATOM 707 C C . LYS A 1 92 ? 3.885 -2.314 -12.741 1.00 84.69 92 LYS A C 1
ATOM 709 O O . LYS A 1 92 ? 3.504 -2.559 -11.602 1.00 84.69 92 LYS A O 1
ATOM 714 N N . ARG A 1 93 ? 3.800 -1.096 -13.284 1.00 86.06 93 ARG A N 1
ATOM 715 C CA . ARG A 1 93 ? 3.265 0.067 -12.567 1.00 86.06 93 ARG A CA 1
ATOM 716 C C . ARG A 1 93 ? 1.806 -0.126 -12.149 1.00 86.06 93 ARG A C 1
ATOM 718 O O . ARG A 1 93 ? 1.466 0.204 -11.023 1.00 86.06 93 ARG A O 1
ATOM 725 N N . HIS A 1 94 ? 0.953 -0.679 -13.010 1.00 86.62 94 HIS A N 1
ATOM 726 C CA . HIS A 1 94 ? -0.438 -0.964 -12.638 1.00 86.62 94 HIS A CA 1
ATOM 727 C C . HIS A 1 94 ? -0.548 -2.020 -11.519 1.00 86.62 94 HIS A C 1
ATOM 729 O O . HIS A 1 94 ? -1.444 -1.927 -10.680 1.00 86.62 94 HIS A O 1
ATOM 735 N N . ARG A 1 95 ? 0.385 -2.985 -11.439 1.00 87.00 95 ARG A N 1
ATOM 736 C CA . ARG A 1 95 ? 0.482 -3.901 -10.285 1.00 87.00 95 ARG A CA 1
ATOM 737 C C . ARG A 1 95 ? 0.919 -3.202 -8.999 1.00 87.00 95 ARG A C 1
ATOM 739 O O . ARG A 1 95 ? 0.370 -3.513 -7.948 1.00 87.00 95 ARG A O 1
ATOM 746 N N . GLU A 1 96 ? 1.882 -2.287 -9.078 1.00 88.81 96 GLU A N 1
ATOM 747 C CA . GLU A 1 96 ? 2.313 -1.476 -7.928 1.00 88.81 96 GLU A CA 1
ATOM 748 C C . GLU A 1 96 ? 1.147 -0.623 -7.400 1.00 88.81 96 GLU A C 1
ATOM 750 O O . GLU A 1 96 ? 0.830 -0.693 -6.219 1.00 88.81 96 GLU A O 1
ATOM 755 N N . ILE A 1 97 ? 0.421 0.060 -8.291 1.00 89.12 97 ILE A N 1
ATOM 756 C CA . ILE A 1 97 ? -0.763 0.862 -7.943 1.00 89.12 97 ILE A CA 1
ATOM 757 C C . ILE A 1 97 ? -1.851 0.006 -7.275 1.00 89.12 97 ILE A C 1
ATOM 759 O O . ILE A 1 97 ? -2.426 0.402 -6.264 1.00 89.12 97 ILE A O 1
ATOM 763 N N . LEU A 1 98 ? -2.127 -1.193 -7.802 1.00 88.69 98 LEU A N 1
ATOM 764 C CA . LEU A 1 98 ? -3.083 -2.116 -7.182 1.00 88.69 98 LEU A CA 1
ATOM 765 C C . LEU A 1 98 ? -2.659 -2.513 -5.766 1.00 88.69 98 LEU A C 1
ATOM 767 O O . LEU A 1 98 ? -3.501 -2.588 -4.867 1.00 88.69 98 LEU A O 1
ATOM 771 N N . PHE A 1 99 ? -1.371 -2.802 -5.574 1.00 90.00 99 PHE A N 1
ATOM 772 C CA . PHE A 1 99 ? -0.830 -3.162 -4.269 1.00 90.00 99 PHE A CA 1
ATOM 773 C C . PHE A 1 99 ? -1.003 -2.018 -3.265 1.00 90.00 99 PHE A C 1
ATOM 775 O O . PHE A 1 99 ? -1.480 -2.262 -2.154 1.00 90.00 99 PHE A O 1
ATOM 782 N N . ASP A 1 100 ? -0.706 -0.786 -3.681 1.00 90.44 100 ASP A N 1
ATOM 783 C CA . ASP A 1 100 ? -0.887 0.413 -2.862 1.00 90.44 100 ASP A CA 1
ATOM 784 C C . ASP A 1 100 ? -2.359 0.581 -2.449 1.00 90.44 100 ASP A C 1
ATOM 786 O O . ASP A 1 100 ? -2.655 0.679 -1.257 1.00 90.44 100 ASP A O 1
ATOM 790 N N . TYR A 1 101 ? -3.305 0.474 -3.394 1.00 89.56 101 TYR A N 1
ATOM 791 C CA . TYR A 1 101 ? -4.738 0.549 -3.081 1.00 89.56 101 TYR A CA 1
ATOM 792 C C . TYR A 1 101 ? -5.208 -0.557 -2.125 1.00 89.56 101 TYR A C 1
ATOM 794 O O . TYR A 1 101 ? -6.006 -0.303 -1.220 1.00 89.56 101 TYR A O 1
ATOM 802 N N . SER A 1 102 ? -4.715 -1.788 -2.286 1.00 89.69 102 SER A N 1
ATOM 803 C CA . SER A 1 102 ? -5.049 -2.899 -1.386 1.00 89.69 102 SER A CA 1
ATOM 804 C C . SER A 1 102 ? -4.515 -2.665 0.031 1.00 89.69 102 SER A C 1
ATOM 806 O O . SER A 1 102 ? -5.214 -2.909 1.023 1.00 89.69 102 SER A O 1
ATOM 808 N N . GLN A 1 103 ? -3.289 -2.148 0.142 1.00 91.31 103 GLN A N 1
ATOM 809 C CA . GLN A 1 103 ? -2.681 -1.803 1.420 1.00 91.31 103 GLN A CA 1
ATOM 810 C C . GLN A 1 103 ? -3.433 -0.658 2.112 1.00 91.31 103 GLN A C 1
ATOM 812 O O . GLN A 1 103 ? -3.713 -0.755 3.314 1.00 91.31 103 GLN A O 1
ATOM 817 N N . ASP A 1 104 ? -3.795 0.388 1.372 1.00 88.31 104 ASP A N 1
ATOM 818 C CA . ASP A 1 104 ? -4.546 1.530 1.893 1.00 88.31 104 ASP A CA 1
ATOM 819 C C . ASP A 1 104 ? -5.943 1.122 2.358 1.00 88.31 104 ASP A C 1
ATOM 821 O O . ASP A 1 104 ? -6.339 1.447 3.483 1.00 88.31 104 ASP A O 1
ATOM 825 N N . PHE A 1 105 ? -6.648 0.303 1.573 1.00 89.19 105 PHE A N 1
ATOM 826 C CA . PHE A 1 105 ? -7.936 -0.255 1.974 1.00 89.19 105 PHE A CA 1
ATOM 827 C C . PHE A 1 105 ? -7.827 -1.063 3.276 1.00 89.19 105 PHE A C 1
ATOM 829 O O . PHE A 1 105 ? -8.589 -0.843 4.222 1.00 89.19 105 PHE A O 1
ATOM 836 N N . LYS A 1 106 ? -6.829 -1.952 3.387 1.00 90.00 106 LYS A N 1
ATOM 837 C CA . LYS A 1 106 ? -6.591 -2.744 4.606 1.00 90.00 106 LYS A CA 1
ATOM 838 C C . LYS A 1 106 ? -6.291 -1.859 5.816 1.00 90.00 106 LYS A C 1
ATOM 840 O O . LYS A 1 106 ? -6.785 -2.124 6.918 1.00 90.00 106 LYS A O 1
ATOM 845 N N . ARG A 1 107 ? -5.492 -0.806 5.632 1.00 88.06 107 ARG A N 1
ATOM 846 C CA . ARG A 1 107 ? -5.187 0.174 6.679 1.00 88.06 107 ARG A CA 1
ATOM 847 C C . ARG A 1 107 ? -6.452 0.895 7.141 1.00 88.06 107 ARG A C 1
ATOM 849 O O . ARG A 1 107 ? -6.687 0.970 8.346 1.00 88.06 107 ARG A O 1
ATOM 856 N N . MET A 1 108 ? -7.281 1.370 6.214 1.00 83.38 108 MET A N 1
ATOM 857 C CA . MET A 1 108 ? -8.546 2.045 6.524 1.00 83.38 108 MET A CA 1
ATOM 858 C C . MET A 1 108 ? -9.534 1.114 7.239 1.00 83.38 108 MET A C 1
ATOM 860 O O . MET A 1 108 ? -10.117 1.508 8.250 1.00 83.38 108 MET A O 1
ATOM 864 N N . LYS A 1 109 ? -9.659 -0.140 6.787 1.00 87.25 109 LYS A N 1
ATOM 865 C CA . LYS A 1 109 ? -10.484 -1.180 7.427 1.00 87.25 109 LYS A CA 1
ATOM 866 C C . LYS A 1 109 ? -10.043 -1.463 8.864 1.00 87.25 109 LYS A C 1
ATOM 868 O O . LYS A 1 109 ? -10.862 -1.510 9.778 1.00 87.25 109 LYS A O 1
ATOM 873 N N . THR A 1 110 ? -8.733 -1.579 9.080 1.00 85.31 110 THR A N 1
ATOM 874 C CA . THR A 1 110 ? -8.151 -1.820 10.410 1.00 85.31 110 THR A CA 1
ATOM 875 C C . THR A 1 110 ? -8.367 -0.625 11.338 1.00 85.31 110 THR A C 1
ATOM 877 O O . THR A 1 110 ? -8.763 -0.802 12.487 1.00 85.31 110 THR A O 1
ATOM 880 N N . ASN A 1 111 ? -8.152 0.597 10.841 1.00 84.12 111 ASN A N 1
ATOM 881 C CA . ASN A 1 111 ? -8.369 1.823 11.606 1.00 84.12 111 ASN A CA 1
ATOM 882 C C . ASN A 1 111 ? -9.827 1.962 12.064 1.00 84.12 111 ASN A C 1
ATOM 884 O O . ASN A 1 111 ? -10.082 2.249 13.230 1.00 84.12 111 ASN A O 1
ATOM 888 N N . PHE A 1 112 ? -10.776 1.704 11.163 1.00 83.38 112 PHE A N 1
ATOM 889 C CA . PHE A 1 112 ? -12.197 1.710 11.496 1.00 83.38 112 PHE A CA 1
ATOM 890 C C . PHE A 1 112 ? -12.546 0.652 12.545 1.00 83.38 112 PHE A C 1
ATOM 892 O O . PHE A 1 112 ? -13.205 0.967 13.529 1.00 83.38 112 PHE A O 1
ATOM 899 N N . ASN A 1 113 ? -12.075 -0.587 12.375 1.00 83.75 113 ASN A N 1
ATOM 900 C CA . ASN A 1 113 ? -12.345 -1.657 13.331 1.00 83.75 113 ASN A CA 1
ATOM 901 C C . ASN A 1 113 ? -11.791 -1.336 14.728 1.00 83.75 113 ASN A C 1
ATOM 903 O O . ASN A 1 113 ? -12.498 -1.487 15.718 1.00 83.75 113 ASN A O 1
ATOM 907 N N . ASN A 1 114 ? -10.558 -0.829 14.808 1.00 79.75 114 ASN A N 1
ATOM 908 C CA . ASN A 1 114 ? -9.952 -0.421 16.077 1.00 79.75 114 ASN A CA 1
ATOM 909 C C . ASN A 1 114 ? -10.748 0.697 16.754 1.00 79.75 114 ASN A C 1
ATOM 911 O O . ASN A 1 114 ? -10.915 0.708 17.971 1.00 79.75 114 ASN A O 1
ATOM 915 N N . ALA A 1 115 ? -11.243 1.644 15.966 1.00 77.00 115 ALA A N 1
ATOM 916 C CA . ALA A 1 115 ? -12.024 2.743 16.491 1.00 77.00 115 ALA A CA 1
ATOM 917 C C . ALA A 1 115 ? -13.438 2.322 16.918 1.00 77.00 115 ALA A C 1
ATOM 919 O O . ALA A 1 115 ? -13.902 2.772 17.961 1.00 77.00 115 ALA A O 1
ATOM 920 N N . ARG A 1 116 ? -14.070 1.388 16.200 1.00 78.94 116 ARG A N 1
ATOM 921 C CA . ARG A 1 116 ? -15.319 0.749 16.629 1.00 78.94 116 ARG A CA 1
ATOM 922 C C . ARG A 1 116 ? -15.137 -0.034 17.929 1.00 78.94 116 ARG A C 1
ATOM 924 O O . ARG A 1 116 ? -15.908 0.145 18.859 1.00 78.94 116 ARG A O 1
ATOM 931 N N . MET A 1 117 ? -14.077 -0.838 18.035 1.00 78.25 117 MET A N 1
ATOM 932 C CA . MET A 1 117 ? -13.743 -1.549 19.276 1.00 78.25 117 MET A CA 1
ATOM 933 C C . MET A 1 117 ? -13.530 -0.576 20.439 1.00 78.25 117 MET A C 1
ATOM 935 O O . MET A 1 117 ? -13.981 -0.826 21.553 1.00 78.25 117 MET A O 1
ATOM 939 N N . ARG A 1 118 ? -12.876 0.564 20.187 1.00 77.06 118 ARG A N 1
ATOM 940 C CA . ARG A 1 118 ? -12.712 1.625 21.184 1.00 77.06 118 ARG A CA 1
ATOM 941 C C . ARG A 1 118 ? -14.054 2.218 21.616 1.00 77.06 118 ARG A C 1
ATOM 943 O O . ARG A 1 118 ? -14.239 2.451 22.806 1.00 77.06 118 ARG A O 1
ATOM 950 N N . GLU A 1 119 ? -14.970 2.461 20.685 1.00 73.50 119 GLU A N 1
ATOM 951 C CA . GLU A 1 119 ? -16.323 2.931 20.996 1.00 73.50 119 GLU A CA 1
ATOM 952 C C . GLU A 1 119 ? -17.106 1.905 21.824 1.00 73.50 119 GLU A C 1
ATOM 954 O O . GLU A 1 119 ? -17.683 2.276 22.843 1.00 73.50 119 GLU A O 1
ATOM 959 N N . ASP A 1 120 ? -17.061 0.621 21.464 1.00 75.94 120 ASP A N 1
ATOM 960 C CA . ASP A 1 120 ? -17.734 -0.452 22.205 1.00 75.94 120 ASP A CA 1
ATOM 961 C C . ASP A 1 120 ? -17.211 -0.558 23.652 1.00 75.94 120 ASP A C 1
ATOM 963 O O . ASP A 1 120 ? -17.993 -0.651 24.604 1.00 75.94 120 ASP A O 1
ATOM 967 N N . LEU A 1 121 ? -15.890 -0.461 23.847 1.00 78.06 121 LEU A N 1
ATOM 968 C CA . LEU A 1 121 ? -15.263 -0.461 25.176 1.00 78.06 121 LEU A CA 1
ATOM 969 C C . LEU A 1 121 ? -15.652 0.772 26.012 1.00 78.06 121 LEU A C 1
ATOM 971 O O . LEU A 1 121 ? -15.928 0.652 27.212 1.00 78.06 121 LEU A O 1
ATOM 975 N N . LEU A 1 122 ? -15.702 1.956 25.392 1.00 73.12 122 LEU A N 1
ATOM 976 C CA . LEU A 1 122 ? -16.116 3.197 26.054 1.00 73.12 122 LEU A CA 1
ATOM 977 C C . LEU A 1 122 ? -17.614 3.182 26.391 1.00 73.12 122 LEU A C 1
ATOM 979 O O . LEU A 1 122 ? -18.004 3.488 27.513 1.00 73.12 122 LEU A O 1
ATOM 983 N N . SER A 1 123 ? -18.465 2.755 25.460 1.00 67.25 123 SER A N 1
ATOM 984 C CA . SER A 1 123 ? -19.905 2.579 25.673 1.00 67.25 123 SER A CA 1
ATOM 985 C C . SER A 1 123 ? -20.186 1.619 26.830 1.00 67.25 123 SER A C 1
ATOM 987 O O . SER A 1 123 ? -21.012 1.910 27.699 1.00 67.25 123 SER A O 1
ATOM 989 N N . SER A 1 124 ? -19.437 0.515 26.917 1.00 65.19 124 SER A N 1
ATOM 990 C CA . SER A 1 124 ? -19.534 -0.424 28.036 1.00 65.19 124 SER A CA 1
ATOM 991 C C . SER A 1 124 ? -19.178 0.227 29.377 1.00 65.19 124 SER A C 1
ATOM 993 O O . SER A 1 124 ? -19.851 -0.024 30.375 1.00 65.19 124 SER A O 1
ATOM 995 N N . THR A 1 125 ? -18.160 1.089 29.427 1.00 62.47 125 THR A N 1
ATOM 996 C CA . THR A 1 125 ? -17.774 1.790 30.665 1.00 62.47 125 THR A CA 1
ATOM 997 C C . THR A 1 125 ? -18.786 2.869 31.060 1.00 62.47 125 THR A C 1
ATOM 999 O O . THR A 1 125 ? -19.166 2.941 32.229 1.00 62.47 125 THR A O 1
ATOM 1002 N N . TYR A 1 126 ? -19.316 3.640 30.103 1.00 61.28 126 TYR A N 1
ATOM 1003 C CA . TYR A 1 126 ? -20.389 4.610 30.367 1.00 61.28 126 TYR A CA 1
ATOM 1004 C C . TYR A 1 126 ? -21.691 3.940 30.834 1.00 61.28 126 TYR A C 1
ATOM 1006 O O . TYR A 1 126 ? -22.373 4.465 31.716 1.00 61.28 126 TYR A O 1
ATOM 1014 N N . ARG A 1 127 ? -22.032 2.763 30.289 1.00 59.47 127 ARG A N 1
ATOM 1015 C CA . ARG A 1 127 ? -23.206 1.981 30.712 1.00 59.47 127 ARG A CA 1
ATOM 1016 C C . ARG A 1 127 ? -23.092 1.469 32.145 1.00 59.47 127 ARG A C 1
ATOM 1018 O O . ARG A 1 127 ? -24.080 1.512 32.868 1.00 59.47 127 ARG A O 1
ATOM 1025 N N . VAL A 1 128 ? -21.904 1.040 32.572 1.00 59.19 128 VAL A N 1
ATOM 1026 C CA . VAL A 1 128 ? -21.660 0.596 33.957 1.00 59.19 128 VAL A CA 1
ATOM 1027 C C . VAL A 1 128 ? -21.744 1.764 34.947 1.00 59.19 128 VAL A C 1
ATOM 1029 O O . VAL A 1 128 ? -22.240 1.595 36.059 1.00 59.19 128 VAL A O 1
ATOM 1032 N N . GLN A 1 129 ? -21.320 2.966 34.549 1.00 58.03 129 GLN A N 1
ATOM 1033 C CA . GLN A 1 129 ? -21.283 4.132 35.435 1.00 58.03 129 GLN A CA 1
ATOM 1034 C C . GLN A 1 129 ? -22.654 4.803 35.659 1.00 58.03 129 GLN A C 1
ATOM 1036 O O . GLN A 1 129 ? -22.837 5.467 36.677 1.00 58.03 129 GLN A O 1
ATOM 1041 N N . ASN A 1 130 ? -23.620 4.605 34.754 1.00 55.66 130 ASN A N 1
ATOM 1042 C CA . ASN A 1 130 ? -24.984 5.152 34.851 1.00 55.66 130 ASN A CA 1
ATOM 1043 C C . ASN A 1 130 ? -25.998 4.228 35.552 1.00 55.66 130 ASN A C 1
ATOM 1045 O O . ASN A 1 130 ? -27.186 4.547 35.605 1.00 55.66 130 ASN A O 1
ATOM 1049 N N . ILE A 1 131 ? -25.562 3.093 36.103 1.00 56.69 131 ILE A N 1
ATOM 1050 C CA . ILE A 1 131 ? -26.416 2.273 36.969 1.00 56.69 131 ILE A CA 1
ATOM 1051 C C . ILE A 1 131 ? -26.614 3.050 38.284 1.00 56.69 131 ILE A C 1
ATOM 1053 O O . ILE A 1 131 ? -25.614 3.383 38.928 1.00 56.69 131 ILE A O 1
ATOM 1057 N N . PRO A 1 132 ? -27.859 3.362 38.705 1.00 50.19 132 PRO A N 1
ATOM 1058 C CA . PRO A 1 132 ? -28.107 4.092 39.941 1.00 50.19 132 PRO A CA 1
ATOM 1059 C C . PRO A 1 132 ? -27.486 3.330 41.114 1.00 50.19 132 PRO A C 1
ATOM 1061 O O . PRO A 1 132 ? -27.898 2.220 41.445 1.00 50.19 132 PRO A O 1
ATOM 1064 N N . GLN A 1 133 ? -26.469 3.927 41.729 1.00 56.16 133 GLN A N 1
ATOM 1065 C CA . GLN A 1 133 ? -25.820 3.445 42.945 1.00 56.16 133 GLN A CA 1
ATOM 1066 C C . GLN A 1 133 ? -26.794 3.610 44.123 1.00 56.16 133 GLN A C 1
ATOM 1068 O O . GLN A 1 133 ? -26.642 4.509 44.945 1.00 56.16 133 GLN A O 1
ATOM 1073 N N . THR A 1 134 ? -27.840 2.781 44.194 1.00 52.97 134 THR A N 1
ATOM 1074 C CA . THR A 1 134 ? -28.782 2.786 45.328 1.00 52.97 134 THR A CA 1
ATOM 1075 C C . THR A 1 134 ? -28.241 2.020 46.532 1.00 52.97 134 THR A C 1
ATOM 1077 O O . THR A 1 134 ? -28.833 2.083 47.600 1.00 52.97 134 THR A O 1
ATOM 1080 N N . ASN A 1 135 ? -27.108 1.330 46.393 1.00 54.56 135 ASN A N 1
ATOM 1081 C CA . ASN A 1 135 ? -26.427 0.644 47.480 1.00 54.56 135 ASN A CA 1
ATOM 1082 C C . ASN A 1 135 ? -24.941 0.973 47.393 1.00 54.56 135 ASN A C 1
ATOM 1084 O O . ASN A 1 135 ? -24.301 0.668 46.389 1.00 54.56 135 ASN A O 1
ATOM 1088 N N . LYS A 1 136 ? -24.400 1.613 48.437 1.00 57.50 136 LYS A N 1
ATOM 1089 C CA . LYS A 1 136 ? -22.958 1.847 48.578 1.00 57.50 136 LYS A CA 1
ATOM 1090 C C . LYS A 1 136 ? -22.239 0.509 48.354 1.00 57.50 136 LYS A C 1
ATOM 1092 O O . LYS A 1 136 ? -22.492 -0.423 49.120 1.00 57.50 136 LYS A O 1
ATOM 1097 N N . PRO A 1 137 ? -21.389 0.382 47.325 1.00 57.72 137 PRO A N 1
ATOM 1098 C CA . PRO A 1 137 ? -20.728 -0.875 47.061 1.00 57.72 137 PRO A CA 1
ATOM 1099 C C . PRO A 1 137 ? -19.697 -1.116 48.172 1.00 57.72 137 PRO A C 1
ATOM 1101 O O . PRO A 1 137 ? -19.123 -0.151 48.693 1.00 57.72 137 PRO A O 1
ATOM 1104 N N . PRO A 1 138 ? -19.472 -2.380 48.568 1.00 66.00 138 PRO A N 1
ATOM 1105 C CA . PRO A 1 138 ? -18.511 -2.720 49.608 1.00 66.00 138 PRO A CA 1
ATOM 1106 C C . PRO A 1 138 ? -17.134 -2.157 49.251 1.00 66.00 138 PRO A C 1
ATOM 1108 O O . PRO A 1 138 ? -16.787 -2.069 48.072 1.00 66.00 138 PRO A O 1
ATOM 1111 N N . GLU A 1 139 ? -16.358 -1.772 50.263 1.00 63.28 139 GLU A N 1
ATOM 1112 C CA . GLU A 1 139 ? -15.043 -1.121 50.156 1.00 63.28 139 GLU A CA 1
ATOM 1113 C C . GLU A 1 139 ? -14.091 -1.821 49.164 1.00 63.28 139 GLU A C 1
ATOM 1115 O O . GLU A 1 139 ? -13.388 -1.155 48.405 1.00 63.28 139 GLU A O 1
ATOM 1120 N N . ALA A 1 140 ? -14.189 -3.151 49.058 1.00 62.41 140 ALA A N 1
ATOM 1121 C CA . ALA A 1 140 ? -13.498 -3.969 48.060 1.00 62.41 140 ALA A CA 1
ATOM 1122 C C . ALA A 1 140 ? -13.733 -3.502 46.610 1.00 62.41 140 ALA A C 1
ATOM 1124 O O . ALA A 1 140 ? -12.810 -3.456 45.807 1.00 62.41 140 ALA A O 1
ATOM 1125 N N . THR A 1 141 ? -14.951 -3.084 46.272 1.00 66.50 141 THR A N 1
ATOM 1126 C CA . THR A 1 141 ? -15.302 -2.590 44.931 1.00 66.50 141 THR A CA 1
ATOM 1127 C C . THR A 1 141 ? -14.685 -1.223 44.654 1.00 66.50 141 THR A C 1
ATOM 1129 O O . THR A 1 141 ? -14.319 -0.937 43.519 1.00 66.50 141 THR A O 1
ATOM 1132 N N . ARG A 1 142 ? -14.538 -0.366 45.677 1.00 66.19 142 ARG A N 1
ATOM 1133 C CA . ARG A 1 142 ? -13.856 0.930 45.519 1.00 66.19 142 ARG A CA 1
ATOM 1134 C C . ARG A 1 142 ? -12.366 0.732 45.272 1.00 66.19 142 ARG A C 1
ATOM 1136 O O . ARG A 1 142 ? -11.827 1.378 44.380 1.00 66.19 142 ARG A O 1
ATOM 1143 N N . LEU A 1 143 ? -11.749 -0.190 46.009 1.00 74.56 143 LEU A N 1
ATOM 1144 C CA . LEU A 1 143 ? -10.346 -0.552 45.837 1.00 74.56 143 LEU A CA 1
ATOM 1145 C C . LEU A 1 143 ? -10.094 -1.141 44.440 1.00 74.56 143 LEU A C 1
ATOM 1147 O O . LEU A 1 143 ? -9.178 -0.708 43.752 1.00 74.56 143 LEU A O 1
ATOM 1151 N N . LEU A 1 144 ? -10.980 -2.018 43.956 1.00 78.44 144 LEU A N 1
ATOM 1152 C CA . LEU A 1 144 ? -10.908 -2.560 42.593 1.00 78.44 144 LEU A CA 1
ATOM 1153 C C . LEU A 1 144 ? -11.051 -1.485 41.503 1.00 78.44 144 LEU A C 1
ATOM 1155 O O . LEU A 1 144 ? -10.357 -1.541 40.493 1.00 78.44 144 LEU A O 1
ATOM 1159 N N . ILE A 1 145 ? -11.920 -0.487 41.692 1.00 81.25 145 ILE A N 1
ATOM 1160 C CA . ILE A 1 145 ? -12.070 0.633 40.743 1.00 81.25 145 ILE A CA 1
ATOM 1161 C C . ILE A 1 145 ? -10.814 1.517 40.730 1.00 81.25 145 ILE A C 1
ATOM 1163 O O . ILE A 1 145 ? -10.436 2.052 39.685 1.00 81.25 145 ILE A O 1
ATOM 1167 N N . GLU A 1 146 ? -10.169 1.693 41.881 1.00 81.38 146 GLU A N 1
ATOM 1168 C CA . GLU A 1 146 ? -8.921 2.444 41.988 1.00 81.38 146 GLU A CA 1
ATOM 1169 C C . GLU A 1 146 ? -7.752 1.707 41.324 1.00 81.38 146 GLU A C 1
ATOM 1171 O O . GLU A 1 146 ? -7.029 2.308 40.527 1.00 81.38 146 GLU A O 1
ATOM 1176 N N . GLU A 1 147 ? -7.643 0.393 41.527 1.00 78.25 147 GLU A N 1
ATOM 1177 C CA . GLU A 1 147 ? -6.687 -0.447 40.797 1.00 78.25 147 GLU A CA 1
ATOM 1178 C C . GLU A 1 147 ? -6.964 -0.464 39.290 1.00 78.25 147 GLU A C 1
ATOM 1180 O O . GLU A 1 147 ? -6.049 -0.398 38.472 1.00 78.25 147 GLU A O 1
ATOM 1185 N N . GLN A 1 148 ? -8.233 -0.466 38.884 1.00 81.38 148 GLN A N 1
ATOM 1186 C CA . GLN A 1 148 ? -8.582 -0.374 37.471 1.00 81.38 148 GLN A CA 1
ATOM 1187 C C . GLN A 1 148 ? -8.141 0.969 36.869 1.00 81.38 148 GLN A C 1
ATOM 1189 O O . GLN A 1 148 ? -7.651 1.014 35.740 1.00 81.38 148 GLN A O 1
ATOM 1194 N N . LYS A 1 149 ? -8.271 2.076 37.610 1.00 79.62 149 LYS A N 1
ATOM 1195 C CA . LYS A 1 149 ? -7.771 3.387 37.166 1.00 79.62 149 LYS A CA 1
ATOM 1196 C C . LYS A 1 149 ? -6.249 3.422 37.068 1.00 79.62 149 LYS A C 1
ATOM 1198 O O . LYS A 1 149 ? -5.735 4.012 36.116 1.00 79.62 149 LYS A O 1
ATOM 1203 N N . SER A 1 150 ? -5.534 2.804 38.006 1.00 80.44 150 SER A N 1
ATOM 1204 C CA . SER A 1 150 ? -4.072 2.731 37.944 1.00 80.44 150 SER A CA 1
ATOM 1205 C C . SER A 1 150 ? -3.599 1.855 36.774 1.00 80.44 150 SER A C 1
ATOM 1207 O O . SER A 1 150 ? -2.674 2.251 36.064 1.00 80.44 150 SER A O 1
ATOM 1209 N N . LEU A 1 151 ? -4.296 0.751 36.475 1.00 82.00 151 LEU A N 1
ATOM 1210 C CA . LEU A 1 151 ? -4.059 -0.085 35.291 1.00 82.00 151 LEU A CA 1
ATOM 1211 C C . LEU A 1 151 ? -4.311 0.666 33.981 1.00 82.00 151 LEU A C 1
ATOM 1213 O O . LEU A 1 151 ? -3.487 0.601 33.073 1.00 82.00 151 LEU A O 1
ATOM 1217 N N . LEU A 1 152 ? -5.403 1.427 33.885 1.00 86.25 152 LEU A N 1
ATOM 1218 C CA . LEU A 1 152 ? -5.681 2.262 32.710 1.00 86.25 152 LEU A CA 1
ATOM 1219 C C . LEU A 1 152 ? -4.614 3.348 32.517 1.00 86.25 152 LEU A C 1
ATOM 1221 O O . LEU A 1 152 ? -4.233 3.663 31.388 1.00 86.25 152 LEU A O 1
ATOM 1225 N N . HIS A 1 153 ? -4.105 3.912 33.612 1.00 81.75 153 HIS A N 1
ATOM 1226 C CA . HIS A 1 153 ? -2.994 4.855 33.554 1.00 81.75 153 HIS A CA 1
ATOM 1227 C C . HIS A 1 153 ? -1.700 4.175 33.072 1.00 81.75 153 HIS A C 1
ATOM 1229 O O . HIS A 1 153 ? -0.994 4.729 32.227 1.00 81.75 153 HIS A O 1
ATOM 1235 N N . ALA A 1 154 ? -1.409 2.959 33.547 1.00 83.50 154 ALA A N 1
ATOM 1236 C CA . ALA A 1 154 ? -0.265 2.166 33.100 1.00 83.50 154 ALA A CA 1
ATOM 1237 C C . ALA A 1 154 ? -0.362 1.779 31.613 1.00 83.50 154 ALA A C 1
ATOM 1239 O O . ALA A 1 154 ? 0.631 1.884 30.894 1.00 83.50 154 ALA A O 1
ATOM 1240 N N . ASP A 1 155 ? -1.551 1.412 31.133 1.00 84.44 155 ASP A N 1
ATOM 1241 C CA . ASP A 1 155 ? -1.808 1.088 29.726 1.00 84.44 155 ASP A CA 1
ATOM 1242 C C . ASP A 1 155 ? -1.567 2.298 28.812 1.00 84.44 155 ASP A C 1
ATOM 1244 O O . ASP A 1 155 ? -0.873 2.204 27.797 1.00 84.44 155 ASP A O 1
ATOM 1248 N N . LYS A 1 156 ? -2.025 3.486 29.228 1.00 82.12 156 LYS A N 1
ATOM 1249 C CA . LYS A 1 156 ? -1.739 4.731 28.506 1.00 82.12 156 LYS A CA 1
ATOM 1250 C C . LYS A 1 156 ? -0.237 5.024 28.446 1.00 82.12 156 LYS A C 1
ATOM 1252 O O . LYS A 1 156 ? 0.280 5.322 27.369 1.00 82.12 156 LYS A O 1
ATOM 1257 N N . MET A 1 157 ? 0.480 4.888 29.565 1.00 79.56 157 MET A N 1
ATOM 1258 C CA . MET A 1 157 ? 1.937 5.070 29.577 1.00 79.56 157 MET A CA 1
ATOM 1259 C C . MET A 1 157 ? 2.659 4.035 28.703 1.00 79.56 157 MET A C 1
ATOM 1261 O O . MET A 1 157 ? 3.631 4.376 28.027 1.00 79.56 157 MET A O 1
ATOM 1265 N N . LEU A 1 158 ? 2.193 2.784 28.676 1.00 83.50 158 LEU A N 1
ATOM 1266 C CA . LEU A 1 158 ? 2.740 1.734 27.817 1.00 83.50 158 LEU A CA 1
ATOM 1267 C C . LEU A 1 158 ? 2.498 2.042 26.335 1.00 83.50 158 LEU A C 1
ATOM 1269 O O . LEU A 1 158 ? 3.417 1.906 25.527 1.00 83.50 158 LEU A O 1
ATOM 1273 N N . SER A 1 159 ? 1.300 2.509 25.981 1.00 87.12 159 SER A N 1
ATOM 1274 C CA . SER A 1 159 ? 0.960 2.942 24.623 1.00 87.12 159 SER A CA 1
ATOM 1275 C C . SER A 1 159 ? 1.855 4.093 24.157 1.00 87.12 159 SER A C 1
ATOM 1277 O O . SER A 1 159 ? 2.373 4.057 23.039 1.00 87.12 159 SER A O 1
ATOM 1279 N N . ASP A 1 160 ? 2.122 5.080 25.016 1.00 85.06 160 ASP A N 1
ATOM 1280 C CA . ASP A 1 160 ? 3.028 6.186 24.691 1.00 85.06 160 ASP A CA 1
ATOM 1281 C C . ASP A 1 160 ? 4.457 5.675 24.444 1.00 85.06 160 ASP A C 1
ATOM 1283 O O . ASP A 1 160 ? 5.099 6.050 23.457 1.00 85.06 160 ASP A O 1
ATOM 1287 N N . ARG A 1 161 ? 4.937 4.732 25.266 1.00 74.38 161 ARG A N 1
ATOM 1288 C CA . ARG A 1 161 ? 6.243 4.078 25.075 1.00 74.38 161 ARG A CA 1
ATOM 1289 C C . ARG A 1 161 ? 6.290 3.227 23.803 1.00 74.38 161 ARG A C 1
ATOM 1291 O O . ARG A 1 161 ? 7.306 3.245 23.109 1.00 74.38 161 ARG A O 1
ATOM 1298 N N . LEU A 1 162 ? 5.207 2.531 23.456 1.00 83.69 162 LEU A N 1
ATOM 1299 C CA . LEU A 1 162 ? 5.097 1.744 22.226 1.00 83.69 162 LEU A CA 1
ATOM 1300 C C . LEU A 1 162 ? 5.067 2.648 20.986 1.00 83.69 162 LEU A C 1
ATOM 1302 O O . LEU A 1 162 ? 5.712 2.346 19.981 1.00 83.69 162 LEU A O 1
ATOM 1306 N N . SER A 1 163 ? 4.385 3.791 21.058 1.00 88.00 163 SER A N 1
ATOM 1307 C CA . SER A 1 163 ? 4.378 4.792 19.987 1.00 88.00 163 SER A CA 1
ATOM 1308 C C . SER A 1 163 ? 5.777 5.388 19.762 1.00 88.00 163 SER A C 1
ATOM 1310 O O . SER A 1 163 ? 6.253 5.453 18.629 1.00 88.00 163 SER A O 1
ATOM 1312 N N . ALA A 1 164 ? 6.509 5.700 20.837 1.00 82.25 164 ALA A N 1
ATOM 1313 C CA . ALA A 1 164 ? 7.889 6.166 20.753 1.00 82.25 164 ALA A CA 1
ATOM 1314 C C . ALA A 1 164 ? 8.825 5.080 20.189 1.00 82.25 164 ALA A C 1
ATOM 1316 O O . ALA A 1 164 ? 9.644 5.357 19.314 1.00 82.25 164 ALA A O 1
ATOM 1317 N N . ALA A 1 165 ? 8.673 3.824 20.620 1.00 80.88 165 ALA A N 1
ATOM 1318 C CA . ALA A 1 165 ? 9.461 2.701 20.109 1.00 80.88 165 ALA A CA 1
ATOM 1319 C C . ALA A 1 165 ? 9.178 2.409 18.625 1.00 80.88 165 ALA A C 1
ATOM 1321 O O . ALA A 1 165 ? 10.098 2.130 17.855 1.00 80.88 165 ALA A O 1
ATOM 1322 N N . THR A 1 166 ? 7.918 2.503 18.194 1.00 84.12 166 THR A N 1
ATOM 1323 C CA . THR A 1 166 ? 7.543 2.343 16.780 1.00 84.12 166 THR A CA 1
ATOM 1324 C C . THR A 1 166 ? 8.049 3.504 15.923 1.00 84.12 166 THR A C 1
ATOM 1326 O O . THR A 1 166 ? 8.540 3.255 14.819 1.00 84.12 166 THR A O 1
ATOM 1329 N N . ALA A 1 167 ? 8.054 4.736 16.445 1.00 84.06 167 ALA A N 1
ATOM 1330 C CA . ALA A 1 167 ? 8.690 5.885 15.803 1.00 84.06 167 ALA A CA 1
ATOM 1331 C C . ALA A 1 167 ? 10.207 5.676 15.641 1.00 84.06 167 ALA A C 1
ATOM 1333 O O . ALA A 1 167 ? 10.721 5.818 14.530 1.00 84.06 167 ALA A O 1
ATOM 1334 N N . ILE A 1 168 ? 10.909 5.221 16.687 1.00 82.75 168 ILE A N 1
ATOM 1335 C CA . ILE A 1 168 ? 12.342 4.877 16.625 1.00 82.75 168 ILE A CA 1
ATOM 1336 C C . ILE A 1 168 ? 12.593 3.758 15.607 1.00 82.75 168 ILE A C 1
ATOM 1338 O O . ILE A 1 168 ? 13.484 3.876 14.769 1.00 82.75 168 ILE A O 1
ATOM 1342 N N . ARG A 1 169 ? 11.780 2.694 15.608 1.00 85.19 169 ARG A N 1
ATOM 1343 C CA . ARG A 1 169 ? 11.875 1.606 14.621 1.00 85.19 169 ARG A CA 1
ATOM 1344 C C . ARG A 1 169 ? 11.706 2.124 13.192 1.00 85.19 169 ARG A C 1
ATOM 1346 O O . ARG A 1 169 ? 12.415 1.676 12.291 1.00 85.19 169 ARG A O 1
ATOM 1353 N N . SER A 1 170 ? 10.775 3.049 12.975 1.00 84.50 170 SER A N 1
ATOM 1354 C CA . SER A 1 170 ? 10.538 3.650 11.661 1.00 84.50 170 SER A CA 1
ATOM 1355 C C . SER A 1 170 ? 11.713 4.529 11.212 1.00 84.50 170 SER A C 1
ATOM 1357 O O . SER A 1 170 ? 12.153 4.403 10.069 1.00 84.50 170 SER A O 1
ATOM 1359 N N . ALA A 1 171 ? 12.297 5.306 12.132 1.00 80.69 171 ALA A N 1
ATOM 1360 C CA . ALA A 1 171 ? 13.477 6.132 11.897 1.00 80.69 171 ALA A CA 1
ATOM 1361 C C . ALA A 1 171 ? 14.731 5.283 11.616 1.00 80.69 171 ALA A C 1
ATOM 1363 O O . ALA A 1 171 ? 15.491 5.579 10.695 1.00 80.69 171 ALA A O 1
ATOM 1364 N N . LEU A 1 172 ? 14.923 4.174 12.339 1.00 83.88 172 LEU A N 1
ATOM 1365 C CA . LEU A 1 172 ? 15.997 3.212 12.065 1.00 83.88 172 LEU A CA 1
ATOM 1366 C C . LEU A 1 172 ? 15.819 2.544 10.695 1.00 83.88 172 LEU A C 1
ATOM 1368 O O . LEU A 1 172 ? 16.790 2.357 9.963 1.00 83.88 172 LEU A O 1
ATOM 1372 N N . LYS A 1 173 ? 14.581 2.224 10.297 1.00 84.75 173 LYS A N 1
ATOM 1373 C CA . LYS A 1 173 ? 14.289 1.655 8.972 1.00 84.75 173 LYS A CA 1
ATOM 1374 C C . LYS A 1 173 ? 14.575 2.651 7.841 1.00 84.75 173 LYS A C 1
ATOM 1376 O O . LYS A 1 173 ? 15.132 2.248 6.819 1.00 84.75 173 LYS A O 1
ATOM 1381 N N . SER A 1 174 ? 14.235 3.933 8.006 1.00 76.00 174 SER A N 1
ATOM 1382 C CA . SER A 1 174 ? 14.579 4.965 7.018 1.00 76.00 174 SER A CA 1
ATOM 1383 C C . SER A 1 174 ? 16.088 5.218 6.966 1.00 76.00 174 SER A C 1
ATOM 1385 O O . SER A 1 174 ? 16.651 5.310 5.876 1.00 76.00 174 SER A O 1
ATOM 1387 N N . GLN A 1 175 ? 16.772 5.228 8.117 1.00 73.50 175 GLN A N 1
ATOM 1388 C CA . GLN A 1 175 ? 18.235 5.326 8.190 1.00 73.50 175 GLN A CA 1
ATOM 1389 C C . GLN A 1 175 ? 18.937 4.135 7.526 1.00 73.50 175 GLN A C 1
ATOM 1391 O O . GLN A 1 175 ? 19.924 4.329 6.823 1.00 73.50 175 GLN A O 1
ATOM 1396 N N . HIS A 1 176 ? 18.407 2.917 7.661 1.00 81.56 176 HIS A N 1
ATOM 1397 C CA . HIS A 1 176 ? 18.930 1.736 6.968 1.00 81.56 176 HIS A CA 1
ATOM 1398 C C . HIS A 1 176 ? 18.895 1.896 5.436 1.00 81.56 176 HIS A C 1
ATOM 1400 O O . HIS A 1 176 ? 19.814 1.459 4.743 1.00 81.56 176 HIS A O 1
ATOM 1406 N N . HIS A 1 177 ? 17.872 2.560 4.887 1.00 73.38 177 HIS A N 1
ATOM 1407 C CA . HIS A 1 177 ? 17.804 2.835 3.450 1.00 73.38 177 HIS A CA 1
ATOM 1408 C C . HIS A 1 177 ? 18.863 3.858 3.004 1.00 73.38 177 HIS A C 1
ATOM 1410 O O . HIS A 1 177 ? 19.496 3.664 1.966 1.00 73.38 177 HIS A O 1
ATOM 1416 N N . VAL A 1 178 ? 19.123 4.884 3.824 1.00 75.06 178 VAL A N 1
ATOM 1417 C CA . VAL A 1 178 ? 20.192 5.874 3.594 1.00 75.06 178 VAL A CA 1
ATOM 1418 C C . VAL A 1 178 ? 21.573 5.226 3.688 1.00 75.06 178 VAL A C 1
ATOM 1420 O O . VAL A 1 178 ? 22.389 5.413 2.794 1.00 75.06 178 VAL A O 1
ATOM 1423 N N . LEU A 1 179 ? 21.823 4.394 4.704 1.00 74.06 179 LEU A N 1
ATOM 1424 C CA . LEU A 1 179 ? 23.065 3.624 4.830 1.00 74.06 179 LEU A CA 1
ATOM 1425 C C . LEU A 1 179 ? 23.293 2.735 3.608 1.00 74.06 179 LEU A C 1
ATOM 1427 O O . LEU A 1 179 ? 24.381 2.753 3.045 1.00 74.06 179 LEU A O 1
ATOM 1431 N N . LYS A 1 180 ? 22.260 2.033 3.129 1.00 80.19 180 LYS A N 1
ATOM 1432 C CA . LYS A 1 180 ? 22.350 1.217 1.911 1.00 80.19 180 LYS A CA 1
ATOM 1433 C C . LYS A 1 180 ? 22.645 2.062 0.663 1.00 80.19 180 LYS A C 1
ATOM 1435 O O . LYS A 1 180 ? 23.438 1.640 -0.176 1.00 80.19 180 LYS A O 1
ATOM 1440 N N . ALA A 1 181 ? 22.061 3.256 0.545 1.00 75.50 181 ALA A N 1
ATOM 1441 C CA . ALA A 1 181 ? 22.356 4.195 -0.540 1.00 75.50 181 ALA A CA 1
ATOM 1442 C C . ALA A 1 181 ? 23.803 4.726 -0.479 1.00 75.50 181 ALA A C 1
ATOM 1444 O O . ALA A 1 181 ? 24.471 4.816 -1.514 1.00 75.50 181 ALA A O 1
ATOM 1445 N N . THR A 1 182 ? 24.321 4.997 0.721 1.00 71.31 182 THR A N 1
ATOM 1446 C CA . THR A 1 182 ? 25.715 5.400 0.946 1.00 71.31 182 THR A CA 1
ATOM 1447 C C . THR A 1 182 ? 26.681 4.252 0.663 1.00 71.31 182 THR A C 1
ATOM 1449 O O . THR A 1 182 ? 27.671 4.458 -0.030 1.00 71.31 182 THR A O 1
ATOM 1452 N N . THR A 1 183 ? 26.388 3.024 1.104 1.00 77.06 183 THR A N 1
ATOM 1453 C CA . THR A 1 183 ? 27.194 1.834 0.790 1.00 77.06 183 THR A CA 1
ATOM 1454 C C . THR A 1 183 ? 27.223 1.564 -0.713 1.00 77.06 183 THR A C 1
ATOM 1456 O O . THR A 1 183 ? 28.294 1.318 -1.259 1.00 77.06 183 THR A O 1
ATOM 1459 N N . ASN A 1 184 ? 26.091 1.682 -1.412 1.00 74.50 184 ASN A N 1
ATOM 1460 C CA . ASN A 1 184 ? 26.047 1.546 -2.869 1.00 74.50 184 ASN A CA 1
ATOM 1461 C C . ASN A 1 184 ? 26.830 2.662 -3.576 1.00 74.50 184 ASN A C 1
ATOM 1463 O O . ASN A 1 184 ? 27.551 2.385 -4.531 1.00 74.50 184 ASN A O 1
ATOM 1467 N N . SER A 1 185 ? 26.750 3.902 -3.087 1.00 74.75 185 SER A N 1
ATOM 1468 C CA . SER A 1 185 ? 27.561 5.017 -3.595 1.00 74.75 185 SER A CA 1
ATOM 1469 C C . SER A 1 185 ? 29.058 4.790 -3.362 1.00 74.75 185 SER A C 1
ATOM 1471 O O . SER A 1 185 ? 29.850 5.014 -4.271 1.00 74.75 185 SER A O 1
ATOM 1473 N N . LEU A 1 186 ? 29.456 4.266 -2.197 1.00 72.88 186 LEU A N 1
ATOM 1474 C CA . LEU A 1 186 ? 30.844 3.898 -1.891 1.00 72.88 186 LEU A CA 1
ATOM 1475 C C . LEU A 1 186 ? 31.339 2.727 -2.752 1.00 72.88 186 LEU A C 1
ATOM 1477 O O . LEU A 1 186 ? 32.483 2.743 -3.202 1.00 72.88 186 LEU A O 1
ATOM 1481 N N . LEU A 1 187 ? 30.492 1.734 -3.035 1.00 74.19 187 LEU A N 1
ATOM 1482 C CA . LEU A 1 187 ? 30.808 0.646 -3.965 1.00 74.19 187 LEU A CA 1
ATOM 1483 C C . LEU A 1 187 ? 30.942 1.157 -5.410 1.00 74.19 187 LEU A C 1
ATOM 1485 O O . LEU A 1 187 ? 31.862 0.745 -6.115 1.00 74.19 187 LEU A O 1
ATOM 1489 N N . ASN A 1 188 ? 30.110 2.114 -5.830 1.00 65.62 188 ASN A N 1
ATOM 1490 C CA . ASN A 1 188 ? 30.257 2.792 -7.122 1.00 65.62 188 ASN A CA 1
ATOM 1491 C C . ASN A 1 188 ? 31.519 3.671 -7.183 1.00 65.62 188 ASN A C 1
ATOM 1493 O O . ASN A 1 188 ? 32.195 3.694 -8.209 1.00 65.62 188 ASN A O 1
ATOM 1497 N N . MET A 1 189 ? 31.894 4.341 -6.089 1.00 61.91 189 MET A N 1
ATOM 1498 C CA . MET A 1 189 ? 33.172 5.056 -5.984 1.00 61.91 189 MET A CA 1
ATOM 1499 C C . MET A 1 189 ? 34.359 4.084 -6.041 1.00 61.91 189 MET A C 1
ATOM 1501 O O . MET A 1 189 ? 35.337 4.350 -6.739 1.00 61.91 189 MET A O 1
ATOM 1505 N N . ARG A 1 190 ? 34.255 2.901 -5.415 1.00 57.38 190 ARG A N 1
ATOM 1506 C CA . ARG A 1 190 ? 35.231 1.804 -5.555 1.00 57.38 190 ARG A CA 1
ATOM 1507 C C . ARG A 1 190 ? 35.356 1.320 -7.002 1.00 57.38 190 ARG A C 1
ATOM 1509 O O . ARG A 1 190 ? 36.466 1.035 -7.444 1.00 57.38 190 ARG A O 1
ATOM 1516 N N . ALA A 1 191 ? 34.259 1.295 -7.757 1.00 60.47 191 ALA A N 1
ATOM 1517 C CA . ALA A 1 191 ? 34.268 0.991 -9.188 1.00 60.47 191 ALA A CA 1
ATOM 1518 C C . ALA A 1 191 ? 34.857 2.123 -10.062 1.00 60.47 191 ALA A C 1
ATOM 1520 O O . ALA A 1 191 ? 35.283 1.861 -11.185 1.00 60.47 191 ALA A O 1
ATOM 1521 N N . GLN A 1 192 ? 34.947 3.361 -9.556 1.00 58.00 192 GLN A N 1
ATOM 1522 C CA . GLN A 1 192 ? 35.574 4.504 -10.242 1.00 58.00 192 GLN A CA 1
ATOM 1523 C C . GLN A 1 192 ? 37.066 4.704 -9.915 1.00 58.00 192 GLN A C 1
ATOM 1525 O O . GLN A 1 192 ? 37.776 5.346 -10.692 1.00 58.00 192 GLN A O 1
ATOM 1530 N N . PHE A 1 193 ? 37.595 4.099 -8.846 1.00 55.78 193 PHE A N 1
ATOM 1531 C CA . PHE A 1 193 ? 39.040 4.075 -8.571 1.00 55.78 193 PHE A CA 1
ATOM 1532 C C . PHE A 1 193 ? 39.931 3.564 -9.736 1.00 55.78 193 PHE A C 1
ATOM 1534 O O . PHE A 1 193 ? 40.986 4.165 -9.958 1.00 55.78 193 PHE A O 1
ATOM 1541 N N . PRO A 1 194 ? 39.552 2.563 -10.566 1.00 55.88 194 PRO A N 1
ATOM 1542 C CA . PRO A 1 194 ? 40.337 2.208 -11.757 1.00 55.88 194 PRO A CA 1
ATOM 1543 C C . PRO A 1 194 ? 40.311 3.271 -12.876 1.00 55.88 194 PRO A C 1
ATOM 1545 O O . PRO A 1 194 ? 41.196 3.267 -13.735 1.00 55.88 194 PRO A O 1
ATOM 1548 N N . LEU A 1 195 ? 39.347 4.205 -12.882 1.00 55.19 195 LEU A N 1
ATOM 1549 C CA . LEU A 1 195 ? 39.319 5.335 -13.824 1.00 55.19 195 LEU A CA 1
ATOM 1550 C C . LEU A 1 195 ? 40.256 6.466 -13.385 1.00 55.19 195 LEU A C 1
ATOM 1552 O O . LEU A 1 195 ? 40.960 7.034 -14.220 1.00 55.19 195 LEU A O 1
ATOM 1556 N N . VAL A 1 196 ? 40.321 6.748 -12.081 1.00 59.47 196 VAL A N 1
ATOM 1557 C CA . VAL A 1 196 ? 41.263 7.731 -11.521 1.00 59.47 196 VAL A CA 1
ATOM 1558 C C . VAL A 1 196 ? 42.704 7.278 -11.753 1.00 59.47 196 VAL A C 1
ATOM 1560 O O . VAL A 1 196 ? 43.531 8.085 -12.170 1.00 59.47 196 VAL A O 1
ATOM 1563 N N . ASN A 1 197 ? 42.991 5.976 -11.637 1.00 58.34 197 ASN A N 1
ATOM 1564 C CA . ASN A 1 197 ? 44.321 5.440 -11.940 1.00 58.34 197 ASN A CA 1
ATOM 1565 C C . ASN A 1 197 ? 44.706 5.591 -13.431 1.00 58.34 197 ASN A C 1
ATOM 1567 O O . ASN A 1 197 ? 45.871 5.801 -13.755 1.00 58.34 197 ASN A O 1
ATOM 1571 N N . LYS A 1 198 ? 43.735 5.566 -14.362 1.00 60.69 198 LYS A N 1
ATOM 1572 C CA . LYS A 1 198 ? 43.977 5.858 -15.792 1.00 60.69 198 LYS A CA 1
ATOM 1573 C C . LYS A 1 198 ? 44.264 7.339 -16.060 1.00 60.69 198 LYS A C 1
ATOM 1575 O O . LYS A 1 198 ? 45.022 7.649 -16.978 1.00 60.69 198 LYS A O 1
ATOM 1580 N N . VAL A 1 199 ? 43.663 8.251 -15.296 1.00 63.94 199 VAL A N 1
ATOM 1581 C CA . VAL A 1 199 ? 43.922 9.697 -15.419 1.00 63.94 199 VAL A CA 1
ATOM 1582 C C . VAL A 1 199 ? 45.256 10.062 -14.768 1.00 63.94 199 VAL A C 1
ATOM 1584 O O . VAL A 1 199 ? 46.030 10.804 -15.371 1.00 63.94 199 VAL A O 1
ATOM 1587 N N . LEU A 1 200 ? 45.575 9.468 -13.615 1.00 60.97 200 LEU A N 1
ATOM 1588 C CA . LEU A 1 200 ? 46.855 9.653 -12.931 1.00 60.97 200 LEU A CA 1
ATOM 1589 C C . LEU A 1 200 ? 48.026 9.115 -13.777 1.00 60.97 200 LEU A C 1
ATOM 1591 O O . LEU A 1 200 ? 48.969 9.854 -14.047 1.00 60.97 200 LEU A O 1
ATOM 1595 N N . ASN A 1 201 ? 47.900 7.912 -14.360 1.00 60.12 201 ASN A N 1
ATOM 1596 C CA . ASN A 1 201 ? 48.905 7.382 -15.296 1.00 60.12 201 ASN A CA 1
ATOM 1597 C C . ASN A 1 201 ? 49.077 8.234 -16.569 1.00 60.12 201 ASN A C 1
ATOM 1599 O O . ASN A 1 201 ? 50.167 8.258 -17.144 1.00 60.12 201 ASN A O 1
ATOM 1603 N N . ARG A 1 202 ? 48.035 8.941 -17.038 1.00 61.25 202 ARG A N 1
ATOM 1604 C CA . ARG A 1 202 ? 48.172 9.877 -18.173 1.00 61.25 202 ARG A CA 1
ATOM 1605 C C . ARG A 1 202 ? 48.958 11.132 -17.809 1.00 61.25 202 ARG A C 1
ATOM 1607 O O . ARG A 1 202 ? 49.629 11.683 -18.682 1.00 61.25 202 ARG A O 1
ATOM 1614 N N . VAL A 1 203 ? 48.859 11.595 -16.566 1.00 62.94 203 VAL A N 1
ATOM 1615 C CA . VAL A 1 203 ? 49.595 12.770 -16.084 1.00 62.94 203 VAL A CA 1
ATOM 1616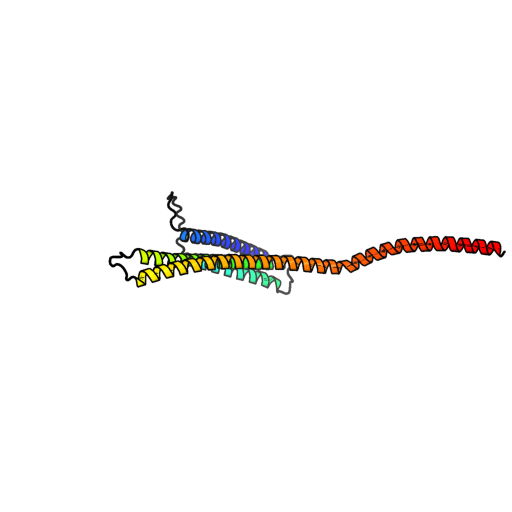 C C . VAL A 1 203 ? 51.086 12.453 -15.950 1.00 62.94 203 VAL A C 1
ATOM 1618 O O . VAL A 1 203 ? 51.913 13.225 -16.439 1.00 62.94 203 VAL A O 1
ATOM 1621 N N . ASP A 1 204 ? 51.438 11.280 -15.422 1.00 62.16 204 ASP A N 1
ATOM 1622 C CA . ASP A 1 204 ? 52.845 10.879 -15.271 1.00 62.16 204 ASP A CA 1
ATOM 1623 C C . ASP A 1 204 ? 53.555 10.644 -16.614 1.00 62.16 204 ASP A C 1
ATOM 1625 O O . ASP A 1 204 ? 54.756 10.895 -16.747 1.00 62.16 204 ASP A O 1
ATOM 1629 N N . TRP A 1 205 ? 52.822 10.233 -17.654 1.00 64.69 205 TRP A N 1
ATOM 1630 C CA . TRP A 1 205 ? 53.388 10.030 -18.992 1.00 64.69 205 TRP A CA 1
ATOM 1631 C C . TRP A 1 205 ? 53.836 11.329 -19.675 1.00 64.69 205 TRP A C 1
ATOM 1633 O O . TRP A 1 205 ? 54.785 11.305 -20.459 1.00 64.69 205 TRP A O 1
ATOM 1643 N N . ARG A 1 206 ? 53.203 12.474 -19.372 1.00 68.62 206 ARG A N 1
ATOM 1644 C CA . ARG A 1 206 ? 53.631 13.774 -19.920 1.00 68.62 206 ARG A CA 1
ATOM 1645 C C . ARG A 1 206 ? 54.951 14.235 -19.299 1.00 68.62 206 ARG A C 1
ATOM 1647 O O . ARG A 1 206 ? 55.872 14.555 -20.039 1.00 68.62 206 ARG A O 1
ATOM 1654 N N . LYS A 1 207 ? 55.099 14.139 -17.971 1.00 69.56 207 LYS A N 1
ATOM 1655 C CA . LYS A 1 207 ? 56.361 14.478 -17.282 1.00 69.56 207 LYS A CA 1
ATOM 1656 C C . LYS A 1 207 ? 57.534 13.584 -17.698 1.00 69.56 207 LYS A C 1
ATOM 1658 O O . LYS A 1 207 ? 58.654 14.069 -17.834 1.00 69.56 207 LYS A O 1
ATOM 1663 N N . LYS A 1 208 ? 57.292 12.287 -17.931 1.00 73.31 208 LYS A N 1
ATOM 1664 C CA . LYS A 1 208 ? 58.347 11.360 -18.380 1.00 73.31 208 LYS A CA 1
ATOM 1665 C C . LYS A 1 208 ? 58.864 11.686 -19.781 1.00 73.31 208 LYS A C 1
ATOM 1667 O O . LYS A 1 208 ? 60.062 11.565 -20.015 1.00 73.31 208 LYS A O 1
ATOM 1672 N N . ARG A 1 209 ? 57.996 12.133 -20.695 1.00 77.50 209 ARG A N 1
ATOM 1673 C CA . ARG A 1 209 ? 58.413 12.542 -22.046 1.00 77.50 209 ARG A CA 1
ATOM 1674 C C . ARG A 1 209 ? 59.358 13.740 -22.016 1.00 77.50 209 ARG A C 1
ATOM 1676 O O . ARG A 1 209 ? 60.396 13.687 -22.667 1.00 77.50 209 ARG A O 1
ATOM 1683 N N . ASP A 1 210 ? 59.040 14.761 -21.229 1.00 81.94 210 ASP A N 1
ATOM 1684 C CA . ASP A 1 210 ? 59.867 15.970 -21.157 1.00 81.94 210 ASP A CA 1
ATOM 1685 C C . ASP A 1 210 ? 61.251 15.668 -20.556 1.00 81.94 210 ASP A C 1
ATOM 1687 O O . ASP A 1 210 ? 62.268 16.123 -21.077 1.00 81.94 210 ASP A O 1
ATOM 1691 N N . SER A 1 211 ? 61.319 14.802 -19.536 1.00 85.25 211 SER A N 1
ATOM 1692 C CA . SER A 1 211 ? 62.597 14.367 -18.953 1.00 85.25 211 SER A CA 1
ATOM 1693 C C . SER A 1 211 ? 63.458 13.540 -19.918 1.00 85.25 211 SER A C 1
ATOM 1695 O O . SER A 1 211 ? 64.682 13.657 -19.879 1.00 85.25 211 SER A O 1
ATOM 1697 N N . ILE A 1 212 ? 62.850 12.714 -20.780 1.00 86.50 212 ILE A N 1
ATOM 1698 C CA . ILE A 1 212 ? 63.581 11.931 -21.794 1.00 86.50 212 ILE A CA 1
ATOM 1699 C C . ILE A 1 212 ? 64.171 12.858 -22.861 1.00 86.50 212 ILE A C 1
ATOM 1701 O O . ILE A 1 212 ? 65.326 12.684 -23.243 1.00 86.50 212 ILE A O 1
ATOM 1705 N N . ILE A 1 213 ? 63.411 13.859 -23.314 1.00 88.25 213 ILE A N 1
ATOM 1706 C CA . ILE A 1 213 ? 63.874 14.814 -24.331 1.00 88.25 213 ILE A CA 1
ATOM 1707 C C . ILE A 1 213 ? 65.055 15.633 -23.795 1.00 88.25 213 ILE A C 1
ATOM 1709 O O . ILE A 1 213 ? 66.082 15.725 -24.463 1.00 88.25 213 ILE A O 1
ATOM 1713 N N . ILE A 1 214 ? 64.952 16.167 -22.574 1.00 88.69 214 ILE A N 1
ATOM 1714 C CA . ILE A 1 214 ? 66.033 16.953 -21.958 1.00 88.69 214 ILE A CA 1
ATOM 1715 C C . ILE A 1 214 ? 67.292 16.092 -21.759 1.00 88.69 214 ILE A C 1
ATOM 1717 O O . ILE A 1 214 ? 68.392 16.524 -22.104 1.00 88.69 214 ILE A O 1
ATOM 1721 N N . GLY A 1 215 ? 67.137 14.855 -21.271 1.00 91.94 215 GLY A N 1
ATOM 1722 C CA . GLY A 1 215 ? 68.252 13.918 -21.116 1.00 91.94 215 GLY A CA 1
ATOM 1723 C C . GLY A 1 215 ? 68.937 13.573 -22.444 1.00 91.94 215 GLY A C 1
ATOM 1724 O O . GLY A 1 215 ? 70.165 13.560 -22.511 1.00 91.94 215 GLY A O 1
ATOM 1725 N N . ALA A 1 216 ? 68.165 13.362 -23.515 1.00 92.06 216 ALA A N 1
ATOM 1726 C CA . ALA A 1 216 ? 68.705 13.085 -24.846 1.00 92.06 216 ALA A CA 1
ATOM 1727 C C . ALA A 1 216 ? 69.498 14.272 -25.418 1.00 92.06 216 ALA A C 1
ATOM 1729 O O . ALA A 1 216 ? 70.568 14.070 -25.990 1.00 92.06 216 ALA A O 1
ATOM 1730 N N . VAL A 1 217 ? 69.018 15.507 -25.229 1.00 95.00 217 VAL A N 1
ATOM 1731 C CA . VAL A 1 217 ? 69.720 16.717 -25.690 1.00 95.00 217 VAL A CA 1
ATOM 1732 C C . VAL A 1 217 ? 71.052 16.888 -24.959 1.00 95.00 217 VAL A C 1
ATOM 1734 O O . VAL A 1 217 ? 72.078 17.100 -25.602 1.00 95.00 217 VAL A O 1
ATOM 1737 N N . ILE A 1 218 ? 71.060 16.736 -23.631 1.00 92.50 218 ILE A N 1
ATOM 1738 C CA . ILE A 1 218 ? 72.283 16.850 -22.821 1.00 92.50 218 ILE A CA 1
ATOM 1739 C C . ILE A 1 218 ? 73.279 15.743 -23.183 1.00 92.50 218 ILE A C 1
ATOM 1741 O O . ILE A 1 218 ? 74.458 16.024 -23.385 1.00 92.50 218 ILE A O 1
ATOM 1745 N N . GLY A 1 219 ? 72.814 14.498 -23.325 1.00 93.69 219 GLY A N 1
ATOM 1746 C CA . GLY A 1 219 ? 73.661 13.373 -23.725 1.00 93.69 219 GLY A CA 1
ATOM 1747 C C . GLY A 1 219 ? 74.272 13.553 -25.117 1.00 93.69 219 GLY A C 1
ATOM 1748 O O . GLY A 1 219 ? 75.465 13.324 -25.297 1.00 93.69 219 GLY A O 1
ATOM 1749 N N . CYS A 1 220 ? 73.485 14.028 -26.087 1.00 93.19 220 CYS A N 1
ATOM 1750 C CA . CYS A 1 220 ? 73.972 14.333 -27.433 1.00 93.19 220 CYS A CA 1
ATOM 1751 C C . CYS A 1 220 ? 75.025 15.454 -27.412 1.00 93.19 220 CYS A C 1
ATOM 1753 O O . CYS A 1 220 ? 76.075 15.331 -28.038 1.00 93.19 220 CYS A O 1
ATOM 1755 N N . CYS A 1 221 ? 74.786 16.511 -26.632 1.00 89.06 221 CYS A N 1
ATOM 1756 C CA . CYS A 1 221 ? 75.715 17.629 -26.484 1.00 89.06 221 CYS A CA 1
ATOM 1757 C C . CYS A 1 221 ? 77.051 17.191 -25.857 1.00 89.06 221 CYS A C 1
ATOM 1759 O O . CYS A 1 221 ? 78.115 17.596 -26.322 1.00 89.06 221 CYS A O 1
ATOM 1761 N N . LEU A 1 222 ? 77.011 16.323 -24.839 1.00 91.00 222 LEU A N 1
ATOM 1762 C CA . LEU A 1 222 ? 78.217 15.759 -24.227 1.00 91.00 222 LEU A CA 1
ATOM 1763 C C . LEU A 1 222 ? 78.973 14.828 -25.181 1.00 91.00 222 LEU A C 1
ATOM 1765 O O . LEU A 1 222 ? 80.197 14.901 -25.235 1.00 91.00 222 LEU A O 1
ATOM 1769 N N . LEU A 1 223 ? 78.274 13.994 -25.959 1.00 90.75 223 LEU A N 1
ATOM 1770 C CA . LEU A 1 223 ? 78.905 13.135 -26.968 1.00 90.75 223 LEU A CA 1
ATOM 1771 C C . LEU A 1 223 ? 79.606 13.946 -28.059 1.00 90.75 223 LEU A C 1
ATOM 1773 O O . LEU A 1 223 ? 80.730 13.611 -28.420 1.00 90.75 223 LEU A O 1
ATOM 1777 N N . PHE A 1 224 ? 78.982 15.020 -28.549 1.00 90.19 224 PHE A N 1
ATOM 1778 C CA . PHE A 1 224 ? 79.604 15.919 -29.524 1.00 90.19 224 PHE A CA 1
ATOM 1779 C C . PHE A 1 224 ? 80.866 16.587 -28.971 1.00 90.19 224 PHE A C 1
ATOM 1781 O O . PHE A 1 224 ? 81.869 16.666 -29.674 1.00 90.19 224 PHE A O 1
ATOM 1788 N N . LEU A 1 225 ? 80.839 17.030 -27.710 1.00 88.75 225 LEU A N 1
ATOM 1789 C CA . LEU A 1 225 ? 82.001 17.640 -27.062 1.00 88.75 225 LEU A CA 1
ATOM 1790 C C . LEU A 1 225 ? 83.127 16.615 -26.879 1.00 88.75 225 LEU A C 1
ATOM 1792 O O . LEU A 1 225 ? 84.278 16.911 -27.175 1.00 88.75 225 LEU A O 1
ATOM 1796 N N . LEU A 1 226 ? 82.800 15.391 -26.460 1.00 89.31 226 LEU A N 1
ATOM 1797 C CA . LEU A 1 226 ? 83.783 14.317 -26.312 1.00 89.31 226 LEU A CA 1
ATOM 1798 C C . LEU A 1 226 ? 84.380 13.924 -27.671 1.00 89.31 226 LEU A C 1
ATOM 1800 O O . LEU A 1 226 ? 85.591 13.772 -27.777 1.00 89.31 226 LEU A O 1
ATOM 1804 N N . PHE A 1 227 ? 83.559 13.835 -28.721 1.00 91.25 227 PHE A N 1
ATOM 1805 C CA . PHE A 1 227 ? 84.035 13.571 -30.078 1.00 91.25 227 PHE A CA 1
ATOM 1806 C C . PHE A 1 227 ? 84.976 14.677 -30.569 1.00 91.25 227 PHE A C 1
ATOM 1808 O O . PHE A 1 227 ? 86.027 14.367 -31.107 1.00 91.25 227 PHE A O 1
ATOM 1815 N N . TYR A 1 228 ? 84.649 15.947 -30.315 1.00 88.81 228 TYR A N 1
ATOM 1816 C CA . TYR A 1 228 ? 85.509 17.088 -30.652 1.00 88.81 228 TYR A CA 1
ATOM 1817 C C . TYR A 1 228 ? 86.792 17.156 -29.806 1.00 88.81 228 TYR A C 1
ATOM 1819 O O . TYR A 1 228 ? 87.801 17.691 -30.239 1.00 88.81 228 TYR A O 1
ATOM 1827 N N . LEU A 1 229 ? 86.766 16.643 -28.575 1.00 83.69 229 LEU A N 1
ATOM 1828 C CA . LEU A 1 229 ? 87.958 16.570 -27.730 1.00 83.69 229 LEU A CA 1
ATOM 1829 C C . LEU A 1 229 ? 88.897 15.435 -28.170 1.00 83.69 229 LEU A C 1
ATOM 1831 O O . LEU A 1 229 ? 90.108 15.533 -27.996 1.00 83.69 229 LEU A O 1
ATOM 1835 N N . PHE A 1 230 ? 88.333 14.337 -28.679 1.00 82.06 230 PHE A N 1
ATOM 1836 C CA . PHE A 1 230 ? 89.078 13.137 -29.065 1.00 82.06 230 PHE A CA 1
ATOM 1837 C C . PHE A 1 230 ? 89.480 13.113 -30.552 1.00 82.06 230 PHE A C 1
ATOM 1839 O O . PHE A 1 230 ? 90.226 12.217 -30.949 1.00 82.06 230 PHE A O 1
ATOM 1846 N N . HIS A 1 231 ? 89.004 14.069 -31.357 1.00 64.31 231 HIS A N 1
ATOM 1847 C CA . HIS A 1 231 ? 89.329 14.243 -32.774 1.00 64.31 231 HIS A CA 1
ATOM 1848 C C . HIS A 1 231 ? 89.864 15.651 -33.045 1.00 64.31 231 HIS A C 1
ATOM 1850 O O . HIS A 1 231 ? 91.026 15.758 -33.492 1.00 64.31 231 HIS A O 1
#